Protein AF-A0A135VYN7-F1 (afdb_monomer)

Sequence (364 aa):
MKPLGTGALKLLRKLAIDPSLSQAELAKELDVTRSAVNQIWQRLRKECNLSVRGSFDYGQLGLRLVFGWASDREGSDILPKFSRWLTSSPLTVVVMRSVMSSMMDTRVYFEALLPQGQRGVWFLDQLERFKKNPYNLSLVYGFASHIANHLNLGLFDGRGWDMIDGFRFGATIDSAKGYADVLPDVRTSRQSDPVNVSLDDFIVASIIEQDFHATSRQLETNLSELGEPKMSERTLRRRLSAVRKKRIVPYLRIENIGLSQRIAISLEEARELDDSSLSRLLRVQATTLPKARVVHNDNLTSMILDLPESVSWFAISQVLSESAGATSTICTFIADDSQIWNGLDSLLEVLVEHTGKDSRSHHL

Secondary structure (DSSP, 8-state):
-PPPPHHHHHHHHHHHH-TT--HHHHHHHTTS-HHHHHHHHHHHHHHH--EEEEEE-GGGGTEEEEEEEEEEETT-SHHHHHHHHHHH-TTEEEEEEEEEETTSEEEEEEEEEEESSHHHHHHHHHHHHHHSTTT--EEEEEE-SEEEEEE--TTB-SS-B----HHHHHHHHHHHHTTGGG----S-EEPPPP----HHHHHHHHHHHH-TT--HHHHHHHHHHTTPPPPPHHHHHHHHHHHHHHHEEEEEE--SSS--EEEEEEEEE-TTSSS-HHHHHHHHHTTTSSEEEEEEETTEEEEEEEE-TTS-HHHHHHHHHHHHTTSEEEEEEEEPS--EE--THHHHHHHHHHHHHHTTTT--

pLDDT: mean 84.28, std 13.24, range [31.39, 97.25]

Nearest PDB structures (foldseek):
  2dbb-assembly1_B  TM=5.861E-01  e=3.050E-04  Pyrococcus horikoshii OT3
  7fby-assembly1_A  TM=6.123E-01  e=3.226E-04  Pyrococcus horikoshii OT3
  2efo-assembly1_A  TM=5.669E-01  e=9.866E-04  Sulfurisphaera tokodaii str. 7
  2p6s-assembly1_H  TM=5.646E-01  e=1.305E-03  Neisseria meningitidis MC58
  2ia0-assembly1_A  TM=5.450E-01  e=2.158E-03  Pyrococcus furiosus

Mean predicted aligned error: 7.53 Å

Foldseek 3Di:
DDFDDPLLLLLVQVCQVPVLDDLVRSCVVVVHDSVSSVVSVVVQCVQWVKFWFWDWLCQAVQKWKKWWKWKDAPPDPLVVVVQVVLVPDLQWQWWWWFPDWPPNITMIITIGIAHPDDRNVVVVVVQVVCCDPPNVIRIDMDTFQKKDKHADCPQPPRPEGPDDEPVVVLVLLVVCLVVLVVDDDPPIDGHDHHDDDDLLLLLLNQQRRGHVPDALVNSQVSCVVLVHDGDDRVVSVVSSVVCSVPTTDIHIDTGPRQQPWKKKKKKFFDLPDDDDSLLSSVSRCCHVARIWMWTDDSGMIMIIHRHHPNYPQSSNQVSVVVVQPPGMDMMMGTTDPPMRRHTSVSCSVVVSVVVVVVVVVVVD

Solvent-accessible surface area (backbone atoms only — not comparable to full-atom values): 19640 Å² total; per-residue (Å²): 128,80,66,49,52,70,72,50,49,54,53,49,52,50,32,54,77,45,38,79,61,47,63,67,52,47,11,61,77,69,75,49,54,51,66,58,42,49,55,47,49,54,49,37,33,73,69,20,57,47,35,38,22,34,46,57,30,42,3,79,60,22,22,44,47,36,39,36,41,36,39,42,60,72,90,54,70,57,59,62,50,53,50,50,53,46,71,71,34,60,45,40,26,36,45,36,45,43,76,46,43,79,75,79,37,40,39,35,40,39,31,30,53,29,46,76,59,71,68,30,50,51,53,51,51,51,54,56,48,40,48,32,84,94,58,57,37,51,66,50,70,49,62,46,39,32,39,31,71,34,52,33,61,86,48,48,77,43,75,46,69,74,63,78,53,37,63,57,57,39,54,50,49,64,67,41,58,86,46,32,91,77,58,74,88,64,88,50,38,59,40,53,78,59,42,96,58,56,70,67,59,49,56,58,46,30,51,27,37,64,28,54,80,63,48,46,66,58,52,50,53,55,38,53,76,72,69,46,81,91,72,56,63,71,56,42,45,51,50,55,54,52,49,52,77,74,49,45,50,57,35,65,43,71,43,79,72,64,52,80,36,41,35,40,37,36,39,39,45,57,84,86,53,88,75,55,51,61,60,52,40,53,62,55,50,32,59,76,34,56,28,23,39,38,42,30,41,98,41,40,35,38,38,41,34,39,35,39,78,79,45,50,63,65,48,43,42,50,43,48,54,71,68,43,56,95,65,34,53,72,45,38,28,38,38,47,86,90,50,52,78,48,61,61,62,53,41,46,64,65,51,51,62,49,57,61,50,62,64,54,67,77,73,114

Radius of gyration: 21.41 Å; Cα contacts (8 Å, |Δi|>4): 647; chains: 1; bounding box: 47×68×56 Å

Structure (mmCIF, N/CA/C/O backbone):
data_AF-A0A135VYN7-F1
#
_entry.id   AF-A0A135VYN7-F1
#
loop_
_atom_site.group_PDB
_atom_site.id
_atom_site.type_symbol
_atom_site.label_atom_id
_atom_site.label_alt_id
_atom_site.label_comp_id
_atom_site.label_asym_id
_atom_site.label_entity_id
_atom_site.label_seq_id
_atom_site.pdbx_PDB_ins_code
_atom_site.Cartn_x
_atom_site.Cartn_y
_atom_site.Cartn_z
_atom_site.occupancy
_atom_site.B_iso_or_equiv
_atom_site.auth_seq_id
_atom_site.auth_comp_id
_atom_site.auth_asym_id
_atom_site.auth_atom_id
_atom_site.pdbx_PDB_model_num
ATOM 1 N N . MET A 1 1 ? 13.360 -12.912 15.540 1.00 67.69 1 MET A N 1
ATOM 2 C CA . MET A 1 1 ? 11.991 -12.461 15.891 1.00 67.69 1 MET A CA 1
ATOM 3 C C . MET A 1 1 ? 11.513 -13.194 17.144 1.00 67.69 1 MET A C 1
ATOM 5 O O . MET A 1 1 ? 11.836 -14.369 17.284 1.00 67.69 1 MET A O 1
ATOM 9 N N . LYS A 1 2 ? 10.788 -12.539 18.067 1.00 77.88 2 LYS A N 1
ATOM 10 C CA . LYS A 1 2 ? 10.161 -13.238 19.207 1.00 77.88 2 LYS A CA 1
ATOM 11 C C . LYS A 1 2 ? 8.897 -13.978 18.736 1.00 77.88 2 LYS A C 1
ATOM 13 O O . LYS A 1 2 ? 8.123 -13.377 17.996 1.00 77.88 2 LYS A O 1
ATOM 18 N N . PRO A 1 3 ? 8.655 -15.228 19.170 1.00 85.25 3 PRO A N 1
ATOM 19 C CA . PRO A 1 3 ? 7.439 -15.957 18.825 1.00 85.25 3 PRO A CA 1
ATOM 20 C C . PRO A 1 3 ? 6.175 -15.212 19.257 1.00 85.25 3 PRO A C 1
ATOM 22 O O . PRO A 1 3 ? 6.043 -14.824 20.421 1.00 85.25 3 PRO A O 1
ATOM 25 N N . LEU A 1 4 ? 5.209 -15.079 18.352 1.00 89.12 4 LEU A N 1
ATOM 26 C CA . LEU A 1 4 ? 3.875 -14.621 18.704 1.00 89.12 4 LEU A CA 1
ATOM 27 C C . LEU A 1 4 ? 3.131 -15.729 19.451 1.00 89.12 4 LEU A C 1
ATOM 29 O O . LEU A 1 4 ? 3.021 -16.864 18.993 1.00 89.12 4 LEU A O 1
ATOM 33 N N . GLY A 1 5 ? 2.589 -15.390 20.620 1.00 88.88 5 GLY A N 1
ATOM 34 C CA . GLY A 1 5 ? 1.727 -16.304 21.367 1.00 88.88 5 GLY A CA 1
ATOM 35 C C . GLY A 1 5 ? 0.421 -16.606 20.623 1.00 88.88 5 GLY A C 1
ATOM 36 O O . GLY A 1 5 ? -0.057 -15.805 19.817 1.00 88.88 5 GLY A O 1
ATOM 37 N N . THR A 1 6 ? -0.216 -17.724 20.966 1.00 89.38 6 THR A N 1
ATOM 38 C CA . THR A 1 6 ? -1.468 -18.202 20.346 1.00 89.38 6 THR A CA 1
ATOM 39 C C . THR A 1 6 ? -2.585 -17.154 20.329 1.00 89.38 6 THR A C 1
ATOM 41 O O . THR A 1 6 ? -3.283 -17.016 19.327 1.00 89.38 6 THR A O 1
ATOM 44 N N . GLY A 1 7 ? -2.731 -16.368 21.400 1.00 91.12 7 GLY A N 1
ATOM 45 C CA . GLY A 1 7 ? -3.707 -15.275 21.463 1.00 91.12 7 GLY A CA 1
ATOM 46 C C . GLY A 1 7 ? -3.454 -14.168 20.432 1.00 91.12 7 GLY A C 1
ATOM 47 O O . GLY A 1 7 ? -4.398 -13.681 19.815 1.00 91.12 7 GLY A O 1
ATOM 48 N N . ALA A 1 8 ? -2.188 -13.812 20.186 1.00 92.81 8 ALA A N 1
ATOM 49 C CA . ALA A 1 8 ? -1.832 -12.827 19.163 1.00 92.81 8 ALA A CA 1
ATOM 50 C C . ALA A 1 8 ? -2.133 -13.343 17.757 1.00 92.81 8 ALA A C 1
ATOM 52 O O . ALA A 1 8 ? -2.695 -12.612 16.951 1.00 92.81 8 ALA A O 1
ATOM 53 N N . LEU A 1 9 ? -1.833 -14.613 17.485 1.00 92.62 9 LEU A N 1
ATOM 54 C CA . LEU A 1 9 ? -2.130 -15.226 16.192 1.00 92.62 9 LEU A CA 1
ATOM 55 C C . LEU A 1 9 ? -3.622 -15.308 15.902 1.00 92.62 9 LEU A C 1
ATOM 57 O O . LEU A 1 9 ? -4.039 -14.987 14.793 1.00 92.62 9 LEU A O 1
ATOM 61 N N . LYS A 1 10 ? -4.438 -15.703 16.887 1.00 92.06 10 LYS A N 1
ATOM 62 C CA . LYS A 1 10 ? -5.900 -15.724 16.728 1.00 92.06 10 LYS A CA 1
ATOM 63 C C . LYS A 1 10 ? -6.439 -14.334 16.385 1.00 92.06 10 LYS A C 1
ATOM 65 O O . LYS A 1 10 ? -7.229 -14.207 15.453 1.00 92.06 10 LYS A O 1
ATOM 70 N N . LEU A 1 11 ? -5.969 -13.306 17.094 1.00 94.31 11 LEU A N 1
ATOM 71 C CA . LEU A 1 11 ? -6.339 -11.914 16.840 1.00 94.31 11 LEU A CA 1
ATOM 72 C C . LEU A 1 11 ? -5.912 -11.458 15.440 1.00 94.31 11 LEU A C 1
ATOM 74 O O . LEU A 1 11 ? -6.731 -10.915 14.704 1.00 94.31 11 LEU A O 1
ATOM 78 N N . LEU A 1 12 ? -4.664 -11.720 15.046 1.00 93.31 12 LEU A N 1
ATOM 79 C CA . LEU A 1 12 ? -4.145 -11.331 13.735 1.00 93.31 12 LEU A CA 1
ATOM 80 C C . LEU A 1 12 ? -4.865 -12.039 12.587 1.00 93.31 12 LEU A C 1
ATOM 82 O O . LEU A 1 12 ? -5.203 -11.393 11.604 1.00 93.31 12 LEU A O 1
ATOM 86 N N . ARG A 1 13 ? -5.153 -13.340 12.711 1.00 91.00 13 ARG A N 1
ATOM 87 C CA . ARG A 1 13 ? -5.910 -14.089 11.694 1.00 91.00 13 ARG A CA 1
ATOM 88 C C . ARG A 1 13 ? -7.312 -13.522 11.508 1.00 91.00 13 ARG A C 1
ATOM 90 O O . ARG A 1 13 ? -7.764 -13.398 10.377 1.00 91.00 13 ARG A O 1
ATOM 97 N N . LYS A 1 14 ? -7.981 -13.137 12.599 1.00 92.50 14 LYS A N 1
ATOM 98 C CA . LYS A 1 14 ? -9.289 -12.478 12.525 1.00 92.50 14 LYS A CA 1
ATOM 99 C C . LYS A 1 14 ? -9.213 -11.118 11.839 1.00 92.50 14 LYS A C 1
ATOM 101 O O . LYS A 1 14 ? -9.974 -10.882 10.910 1.00 92.50 14 LYS A O 1
ATOM 106 N N . LEU A 1 15 ? -8.247 -10.287 12.221 1.00 91.81 15 LEU A N 1
ATOM 107 C CA . LEU A 1 15 ? -8.013 -8.995 11.571 1.00 91.81 15 LEU A CA 1
ATOM 108 C C . LEU A 1 15 ? -7.602 -9.108 10.101 1.00 91.81 15 LEU A C 1
ATOM 110 O O . LEU A 1 15 ? -7.945 -8.237 9.317 1.00 91.81 15 LEU A O 1
ATOM 114 N N . ALA A 1 16 ? -6.858 -10.142 9.711 1.00 89.12 16 ALA A N 1
ATOM 115 C CA . ALA A 1 16 ? -6.479 -10.345 8.314 1.00 89.12 16 ALA A CA 1
ATOM 116 C C . ALA A 1 16 ? -7.699 -10.675 7.433 1.00 89.12 16 ALA A C 1
ATOM 118 O O . ALA A 1 16 ? -7.742 -10.282 6.271 1.00 89.12 16 ALA A O 1
ATOM 119 N N . ILE A 1 17 ? -8.705 -11.358 7.993 1.00 87.62 17 ILE A N 1
ATOM 120 C CA . ILE A 1 17 ? -9.968 -11.669 7.308 1.00 87.62 17 ILE A CA 1
ATOM 121 C C . ILE A 1 17 ? -10.870 -10.429 7.242 1.00 87.62 17 ILE A C 1
ATOM 123 O O . ILE A 1 17 ? -11.373 -10.077 6.166 1.00 87.62 17 ILE A O 1
ATOM 127 N N . ASP A 1 18 ? -11.060 -9.768 8.386 1.00 90.69 18 ASP A N 1
ATOM 128 C CA . ASP A 1 18 ? -11.856 -8.550 8.508 1.00 90.69 18 ASP A CA 1
ATOM 129 C C . ASP A 1 18 ? -11.101 -7.466 9.300 1.00 90.69 18 ASP A C 1
ATOM 131 O O . ASP A 1 18 ? -11.187 -7.394 10.532 1.00 90.69 18 ASP A O 1
ATOM 135 N N . PRO A 1 19 ? -10.370 -6.586 8.590 1.00 92.38 19 PRO A N 1
ATOM 136 C CA . PRO A 1 19 ? -9.657 -5.476 9.209 1.00 92.38 19 PRO A CA 1
ATOM 137 C C . PRO A 1 19 ? -10.584 -4.397 9.787 1.00 92.38 19 PRO A C 1
ATOM 139 O O . PRO A 1 19 ? -10.103 -3.503 10.473 1.00 92.38 19 PRO A O 1
ATOM 142 N N . SER A 1 20 ? -11.895 -4.431 9.512 1.00 92.38 20 SER A N 1
ATOM 143 C CA . SER A 1 20 ? -12.834 -3.406 9.984 1.00 92.38 20 SER A CA 1
ATOM 144 C C . SER A 1 20 ? -13.256 -3.585 11.447 1.00 92.38 20 SER A C 1
ATOM 146 O O . SER A 1 20 ? -13.789 -2.643 12.044 1.00 92.38 20 SER A O 1
ATOM 148 N N . LEU A 1 21 ? -12.992 -4.758 12.036 1.00 93.25 21 LEU A N 1
ATOM 149 C CA . LEU A 1 21 ? -13.396 -5.101 13.396 1.00 93.25 21 LEU A CA 1
ATOM 150 C C . LEU A 1 21 ? -12.681 -4.236 14.438 1.00 93.25 21 LEU A C 1
ATOM 152 O O . LEU A 1 21 ? -11.456 -4.236 14.567 1.00 93.25 21 LEU A O 1
ATOM 156 N N . SER A 1 22 ? -13.462 -3.548 15.266 1.00 92.12 22 SER A N 1
ATOM 157 C CA . SER A 1 22 ? -12.943 -2.858 16.443 1.00 92.12 22 SER A CA 1
ATOM 158 C C . SER A 1 22 ? -12.435 -3.845 17.501 1.00 92.12 22 SER A C 1
ATOM 160 O O . SER A 1 22 ? -12.850 -5.002 17.569 1.00 92.12 22 SER A O 1
ATOM 162 N N . GLN A 1 23 ? -11.603 -3.370 18.435 1.00 93.62 23 GLN A N 1
ATOM 163 C CA . GLN A 1 23 ? -11.154 -4.185 19.577 1.00 93.62 23 GLN A CA 1
ATOM 164 C C . GLN A 1 23 ? -12.321 -4.760 20.402 1.00 93.62 23 GLN A C 1
ATOM 166 O O . GLN A 1 23 ? -12.207 -5.838 20.985 1.00 93.62 23 GLN A O 1
ATOM 171 N N . ALA A 1 24 ? -13.449 -4.045 20.461 1.00 93.88 24 ALA A N 1
ATOM 172 C CA . ALA A 1 24 ? -14.648 -4.498 21.154 1.00 93.88 24 ALA A CA 1
ATOM 173 C C . ALA A 1 24 ? -15.345 -5.656 20.426 1.00 93.88 24 ALA A C 1
ATOM 175 O O . ALA A 1 24 ? -15.820 -6.581 21.085 1.00 93.88 24 ALA A O 1
ATOM 176 N N . GLU A 1 25 ? -15.402 -5.604 19.096 1.00 95.50 25 GLU A N 1
ATOM 177 C CA . GLU A 1 25 ? -15.970 -6.663 18.254 1.00 95.50 25 GLU A CA 1
ATOM 178 C C . GLU A 1 25 ? -15.054 -7.885 18.223 1.00 95.50 25 GLU A C 1
ATOM 180 O O . GLU A 1 25 ? -15.532 -8.997 18.422 1.00 95.50 25 GLU A O 1
ATOM 185 N N . LEU A 1 26 ? -13.736 -7.687 18.123 1.00 94.94 26 LEU A N 1
ATOM 186 C CA . LEU A 1 26 ? -12.754 -8.770 18.228 1.00 94.94 26 LEU A CA 1
ATOM 187 C C . LEU A 1 26 ? -12.852 -9.519 19.553 1.00 94.94 26 LEU A C 1
ATOM 189 O O . LEU A 1 26 ? -12.774 -10.741 19.568 1.00 94.94 26 LEU A O 1
ATOM 193 N N . ALA A 1 27 ? -13.039 -8.803 20.664 1.00 96.00 27 ALA A N 1
ATOM 194 C CA . ALA A 1 27 ? -13.224 -9.426 21.972 1.00 96.00 27 ALA A CA 1
ATOM 195 C C . ALA A 1 27 ? -14.452 -10.347 21.988 1.00 96.00 27 ALA A C 1
ATOM 197 O O . ALA A 1 27 ? -14.380 -11.464 22.492 1.00 96.00 27 ALA A O 1
ATOM 198 N N . LYS A 1 28 ? -15.552 -9.899 21.372 1.00 96.00 28 LYS A N 1
ATOM 199 C CA . LYS A 1 28 ? -16.781 -10.684 21.235 1.00 96.00 28 LYS A CA 1
ATOM 200 C C . LYS A 1 28 ? -16.586 -11.896 20.318 1.00 96.00 28 LYS A C 1
ATOM 202 O O . LYS A 1 28 ? -17.021 -12.982 20.669 1.00 96.00 28 LYS A O 1
ATOM 207 N N . GLU A 1 29 ? -15.935 -11.728 19.167 1.00 94.12 29 GLU A N 1
ATOM 208 C CA . GLU A 1 29 ? -15.696 -12.826 18.219 1.00 94.12 29 GLU A CA 1
ATOM 209 C C . GLU A 1 29 ? -14.741 -13.897 18.743 1.00 94.12 29 GLU A C 1
ATOM 211 O O . GLU A 1 29 ? -14.861 -15.067 18.385 1.00 94.12 29 GLU A O 1
ATOM 216 N N . LEU A 1 30 ? -13.758 -13.492 19.543 1.00 93.88 30 LEU A N 1
ATOM 217 C CA . LEU A 1 30 ? -12.751 -14.387 20.103 1.00 93.88 30 LEU A CA 1
ATOM 218 C C . LEU A 1 30 ? -13.168 -14.985 21.453 1.00 93.88 30 LEU A C 1
ATOM 220 O O . LEU A 1 30 ? -12.398 -15.773 21.997 1.00 93.88 30 LEU A O 1
ATOM 224 N N . ASP A 1 31 ? -14.341 -14.606 21.972 1.00 95.38 31 ASP A N 1
ATOM 225 C CA . ASP A 1 31 ? -14.851 -14.978 23.296 1.00 95.38 31 ASP A CA 1
ATOM 226 C C . ASP A 1 31 ? -13.842 -14.691 24.427 1.00 95.38 31 ASP A C 1
ATOM 228 O O . ASP A 1 31 ? -13.498 -15.533 25.255 1.00 95.38 31 ASP A O 1
ATOM 232 N N . VAL A 1 32 ? -13.294 -13.471 24.426 1.00 95.62 32 VAL A N 1
ATOM 233 C CA . VAL A 1 32 ? -12.323 -12.997 25.424 1.00 95.62 32 VAL A CA 1
ATOM 234 C C . VAL A 1 32 ? -12.664 -11.589 25.902 1.00 95.62 32 VAL A C 1
ATOM 236 O O . VAL A 1 32 ? -13.458 -10.860 25.310 1.00 95.62 32 VAL A O 1
ATOM 239 N N . THR A 1 33 ? -12.032 -11.150 26.990 1.00 95.62 33 THR A N 1
ATOM 240 C CA . THR A 1 33 ? -12.257 -9.795 27.504 1.00 95.62 33 THR A CA 1
ATOM 241 C C . THR A 1 33 ? -11.641 -8.729 26.590 1.00 95.62 33 THR A C 1
ATOM 243 O O . THR A 1 33 ? -10.569 -8.913 26.008 1.00 95.62 33 THR A O 1
ATOM 246 N N . ARG A 1 34 ? -12.268 -7.545 26.532 1.00 95.19 34 ARG A N 1
ATOM 247 C CA . ARG A 1 34 ? -11.704 -6.372 25.829 1.00 95.19 34 ARG A CA 1
ATOM 248 C C . ARG A 1 34 ? -10.319 -5.987 26.349 1.00 95.19 34 ARG A C 1
ATOM 250 O O . ARG A 1 34 ? -9.476 -5.549 25.575 1.00 95.19 34 ARG A O 1
ATOM 257 N N . SER A 1 35 ? -10.082 -6.173 27.650 1.00 96.12 35 SER A N 1
ATOM 258 C CA . SER A 1 35 ? -8.780 -5.921 28.274 1.00 96.12 35 SER A CA 1
ATOM 259 C C . SER A 1 35 ? -7.694 -6.831 27.691 1.00 96.12 35 SER A C 1
ATOM 261 O O . SER A 1 35 ? -6.635 -6.340 27.303 1.00 96.12 35 SER A O 1
ATOM 263 N N . ALA A 1 36 ? -7.982 -8.129 27.531 1.00 95.12 36 ALA A N 1
ATOM 264 C CA . ALA A 1 36 ? -7.050 -9.078 26.924 1.00 95.12 36 ALA A CA 1
ATOM 265 C C . ALA A 1 36 ? -6.731 -8.715 25.464 1.00 95.12 36 ALA A C 1
ATOM 267 O O . ALA A 1 36 ? -5.561 -8.693 25.078 1.00 95.12 36 ALA A O 1
ATOM 268 N N . VAL A 1 37 ? -7.750 -8.358 24.669 1.00 96.81 37 VAL A N 1
ATOM 269 C CA . VAL A 1 37 ? -7.553 -7.875 23.290 1.00 96.81 37 VAL A CA 1
ATOM 270 C C . VAL A 1 37 ? -6.672 -6.632 23.271 1.00 96.81 37 VAL A C 1
ATOM 272 O O . VAL A 1 37 ? -5.697 -6.603 22.527 1.00 96.81 37 VAL A O 1
ATOM 275 N N . ASN A 1 38 ? -6.961 -5.631 24.107 1.00 95.75 38 ASN A N 1
ATOM 276 C CA . ASN A 1 38 ? -6.177 -4.400 24.149 1.00 95.75 38 ASN A CA 1
ATOM 277 C C . ASN A 1 38 ? -4.717 -4.667 24.553 1.00 95.75 38 ASN A C 1
ATOM 279 O O . ASN A 1 38 ? -3.814 -4.149 23.909 1.00 95.75 38 ASN A O 1
ATOM 283 N N . GLN A 1 39 ? -4.451 -5.515 25.551 1.00 95.69 39 GLN A N 1
ATOM 284 C CA . GLN A 1 39 ? -3.077 -5.871 25.936 1.00 95.69 39 GLN A CA 1
ATOM 285 C C . GLN A 1 39 ? -2.295 -6.498 24.774 1.00 95.69 39 GLN A C 1
ATOM 287 O O . GLN A 1 39 ? -1.167 -6.089 24.487 1.00 95.69 39 GLN A O 1
ATOM 292 N N . ILE A 1 40 ? -2.902 -7.461 24.073 1.00 95.69 40 ILE A N 1
ATOM 293 C CA . ILE A 1 40 ? -2.291 -8.101 22.902 1.00 95.69 40 ILE A CA 1
ATOM 294 C C . ILE A 1 40 ? -2.087 -7.078 21.779 1.00 95.69 40 ILE A C 1
ATOM 296 O O . ILE A 1 40 ? -1.017 -7.042 21.175 1.00 95.69 40 ILE A O 1
ATOM 300 N N . TRP A 1 41 ? -3.082 -6.229 21.527 1.00 95.25 41 TRP A N 1
ATOM 301 C CA . TRP A 1 41 ? -3.041 -5.195 20.499 1.00 95.25 41 TRP A CA 1
ATOM 302 C C . TRP A 1 41 ? -1.925 -4.181 20.747 1.00 95.25 41 TRP A C 1
ATOM 304 O O . TRP A 1 41 ? -1.151 -3.895 19.839 1.00 95.25 41 TRP A O 1
ATOM 314 N N . GLN A 1 42 ? -1.797 -3.662 21.973 1.00 95.38 42 GLN A N 1
ATOM 315 C CA . GLN A 1 42 ? -0.728 -2.724 22.330 1.00 95.38 42 GLN A CA 1
ATOM 316 C C . GLN A 1 42 ? 0.652 -3.372 22.213 1.00 95.38 42 GLN A C 1
ATOM 318 O O . GLN A 1 42 ? 1.588 -2.741 21.723 1.00 95.38 42 GLN A O 1
ATOM 323 N N . ARG A 1 43 ? 0.781 -4.650 22.597 1.00 95.25 43 ARG A N 1
ATOM 324 C CA . ARG A 1 43 ? 2.024 -5.399 22.387 1.00 95.25 43 ARG A CA 1
ATOM 325 C C . ARG A 1 43 ? 2.364 -5.506 20.899 1.00 95.25 43 ARG A C 1
ATOM 327 O O . ARG A 1 43 ? 3.486 -5.194 20.526 1.00 95.25 43 ARG A O 1
ATOM 334 N N . LEU A 1 44 ? 1.407 -5.891 20.054 1.00 94.44 44 LEU A N 1
ATOM 335 C CA . LEU A 1 44 ? 1.611 -5.999 18.604 1.00 94.44 44 LEU A CA 1
ATOM 336 C C . LEU A 1 44 ? 1.896 -4.640 17.948 1.00 94.44 44 LEU A C 1
ATOM 338 O O . LEU A 1 44 ? 2.729 -4.566 17.051 1.00 94.44 44 LEU A O 1
ATOM 342 N N . ARG A 1 45 ? 1.267 -3.556 18.416 1.00 93.94 45 ARG A N 1
ATOM 343 C CA . ARG A 1 45 ? 1.602 -2.181 18.008 1.00 93.94 45 ARG A CA 1
ATOM 344 C C . ARG A 1 45 ? 3.064 -1.860 18.291 1.00 93.94 45 ARG A C 1
ATOM 346 O O . ARG A 1 45 ? 3.755 -1.349 17.423 1.00 93.94 45 ARG A O 1
ATOM 353 N N . LYS A 1 46 ? 3.541 -2.199 19.489 1.00 94.12 46 LYS A N 1
ATOM 354 C CA . LYS A 1 46 ? 4.910 -1.904 19.921 1.00 94.12 46 LYS A CA 1
ATOM 355 C C . LYS A 1 46 ? 5.964 -2.788 19.249 1.00 94.12 46 LYS A C 1
ATOM 357 O O . LYS A 1 46 ? 7.024 -2.296 18.889 1.00 94.12 46 LYS A O 1
ATOM 362 N N . GLU A 1 47 ? 5.708 -4.088 19.135 1.00 93.12 47 GLU A N 1
ATOM 363 C 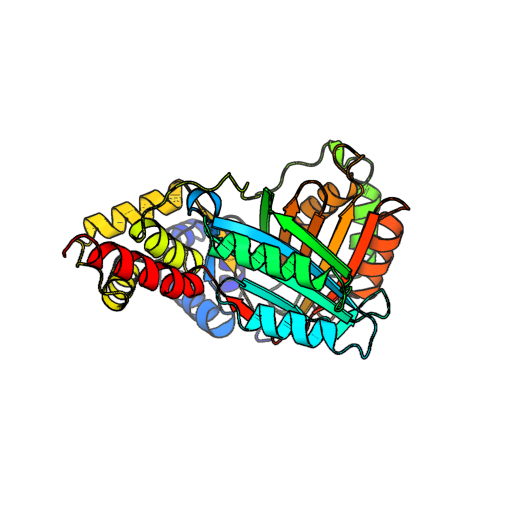CA . GLU A 1 47 ? 6.704 -5.072 18.680 1.00 93.12 47 GLU A CA 1
ATOM 364 C C . GLU A 1 47 ? 6.669 -5.290 17.160 1.00 93.12 47 GLU A C 1
ATOM 366 O O . GLU A 1 47 ? 7.708 -5.511 16.538 1.00 93.12 47 GLU A O 1
ATOM 371 N N . CYS A 1 48 ? 5.483 -5.196 16.555 1.00 91.50 48 CYS A N 1
ATOM 372 C CA . CYS A 1 48 ? 5.230 -5.535 15.153 1.00 91.50 48 CYS A CA 1
ATOM 373 C C . CYS A 1 48 ? 4.678 -4.359 14.334 1.00 91.50 48 CYS A C 1
ATOM 375 O O . CYS A 1 48 ? 4.186 -4.570 13.230 1.00 91.50 48 CYS A O 1
ATOM 377 N N . ASN A 1 49 ? 4.692 -3.136 14.874 1.00 92.00 49 ASN A N 1
ATOM 378 C CA . ASN A 1 49 ? 4.135 -1.945 14.222 1.00 92.00 49 ASN A CA 1
ATOM 379 C C . ASN A 1 49 ? 2.705 -2.156 13.670 1.00 92.00 49 ASN A C 1
ATOM 381 O O . ASN A 1 49 ? 2.351 -1.710 12.577 1.00 92.00 49 ASN A O 1
ATOM 385 N N . LEU A 1 50 ? 1.880 -2.909 14.410 1.00 93.69 50 LEU A N 1
ATOM 386 C CA . LEU A 1 50 ? 0.519 -3.242 13.994 1.00 93.69 50 LEU A CA 1
ATOM 387 C C . LEU A 1 50 ? -0.339 -1.980 13.831 1.00 93.69 50 LEU A C 1
ATOM 389 O O . LEU A 1 50 ? -0.614 -1.272 14.799 1.00 93.69 50 LEU A O 1
ATOM 393 N N . SER A 1 51 ? -0.882 -1.766 12.641 1.00 92.94 51 SER A N 1
ATOM 394 C CA . SER A 1 51 ? -1.881 -0.734 12.366 1.00 92.94 51 SER A CA 1
ATOM 395 C C . SER A 1 51 ? -2.943 -1.263 11.407 1.00 92.94 51 SER A C 1
ATOM 397 O O . SER A 1 51 ? -2.659 -2.052 10.513 1.00 92.94 51 SER A O 1
ATOM 399 N N . VAL A 1 52 ? -4.192 -0.843 11.596 1.00 94.12 52 VAL A N 1
ATOM 400 C CA . VAL A 1 52 ? -5.216 -0.994 10.557 1.00 94.12 52 VAL A CA 1
ATOM 401 C C . VAL A 1 52 ? -5.229 0.326 9.811 1.00 94.12 52 VAL A C 1
ATOM 403 O O . VAL A 1 52 ? -5.461 1.357 10.431 1.00 94.12 52 VAL A O 1
ATOM 406 N N . ARG A 1 53 ? -4.950 0.306 8.514 1.00 93.25 53 ARG A N 1
ATOM 407 C CA . ARG A 1 53 ? -4.871 1.498 7.666 1.00 93.25 53 ARG A CA 1
ATOM 408 C C . ARG A 1 53 ? -6.055 1.556 6.713 1.00 93.25 53 ARG A C 1
ATOM 410 O O . ARG A 1 53 ? -6.691 0.539 6.443 1.00 93.25 53 ARG A O 1
ATOM 417 N N . GLY A 1 54 ? -6.356 2.746 6.206 1.00 91.31 54 GLY A N 1
ATOM 418 C CA . GLY A 1 54 ? -7.375 2.947 5.179 1.00 91.31 54 GLY A CA 1
ATOM 419 C C . GLY A 1 54 ? -6.771 2.986 3.777 1.00 91.31 54 GLY A C 1
ATOM 420 O O . GLY A 1 54 ? -5.854 3.761 3.535 1.00 91.31 54 GLY A O 1
ATOM 421 N N . SER A 1 55 ? -7.283 2.181 2.844 1.00 90.56 55 SER A N 1
ATOM 422 C CA . SER A 1 55 ? -7.034 2.352 1.407 1.00 90.56 55 SER A CA 1
ATOM 423 C C . SER A 1 55 ? -8.160 3.182 0.802 1.00 90.56 55 SER A C 1
ATOM 425 O O . SER A 1 55 ? -9.327 2.818 0.955 1.00 90.56 55 SER A O 1
ATOM 427 N N . PHE A 1 56 ? -7.821 4.269 0.113 1.00 89.94 56 PHE A N 1
ATOM 428 C CA . PHE A 1 56 ? -8.793 5.207 -0.446 1.00 89.94 56 PHE A CA 1
ATOM 429 C C . PHE A 1 56 ? -9.031 4.990 -1.940 1.00 89.94 56 PHE A C 1
ATOM 431 O O . PHE A 1 56 ? -8.201 4.437 -2.668 1.00 89.94 56 PHE A O 1
ATOM 438 N N . ASP A 1 57 ? -10.187 5.454 -2.394 1.00 91.00 57 ASP A N 1
ATOM 439 C CA . ASP A 1 57 ? -10.335 5.976 -3.747 1.00 91.00 57 ASP A CA 1
ATOM 440 C C . ASP A 1 57 ? -9.811 7.422 -3.740 1.00 91.00 57 ASP A C 1
ATOM 442 O O . ASP A 1 57 ? -10.474 8.329 -3.230 1.00 91.00 57 ASP A O 1
ATOM 446 N N . TYR A 1 58 ? -8.590 7.631 -4.240 1.00 92.06 58 TYR A N 1
ATOM 447 C CA . TYR A 1 58 ? -7.933 8.940 -4.209 1.00 92.06 58 TYR A CA 1
ATOM 448 C C . TYR A 1 58 ? -8.643 9.972 -5.101 1.00 92.06 58 TYR A C 1
ATOM 450 O O . TYR A 1 58 ? -8.580 11.168 -4.804 1.00 92.06 58 TYR A O 1
ATOM 458 N N . GLY A 1 59 ? -9.404 9.532 -6.112 1.00 92.00 59 GLY A N 1
ATOM 459 C CA . GLY A 1 59 ? -10.251 10.411 -6.922 1.00 92.00 59 GLY A CA 1
ATOM 460 C C . GLY A 1 59 ? -11.302 11.130 -6.075 1.00 92.00 59 GLY A C 1
ATOM 461 O O . GLY A 1 59 ? -11.484 12.346 -6.167 1.00 92.00 59 GLY A O 1
ATOM 462 N N . GLN A 1 60 ? -11.893 10.423 -5.110 1.00 90.56 60 GLN A N 1
ATOM 463 C CA . GLN A 1 60 ? -12.831 11.009 -4.144 1.00 90.56 60 GLN A CA 1
ATOM 464 C C . GLN A 1 60 ? -12.187 11.962 -3.131 1.00 90.56 60 GLN A C 1
ATOM 466 O O . GLN A 1 60 ? -12.908 12.538 -2.314 1.00 90.56 60 GLN A O 1
ATOM 471 N N . LEU A 1 61 ? -10.860 12.112 -3.166 1.00 89.88 61 LEU A N 1
ATOM 472 C CA . LEU A 1 61 ? -10.078 13.091 -2.407 1.00 89.88 61 LEU A CA 1
ATOM 473 C C . LEU A 1 61 ? -9.505 14.206 -3.302 1.00 89.88 61 LEU A C 1
ATOM 475 O O . LEU A 1 61 ? -8.727 15.025 -2.824 1.00 89.88 61 LEU A O 1
ATOM 479 N N . GLY A 1 62 ? -9.871 14.248 -4.588 1.00 90.81 62 GLY A N 1
ATOM 480 C CA . GLY A 1 62 ? -9.351 15.232 -5.543 1.00 90.81 62 GLY A CA 1
ATOM 481 C C . GLY A 1 62 ? -7.916 14.965 -6.000 1.00 90.81 62 GLY A C 1
ATOM 482 O O . GLY A 1 62 ? -7.257 15.863 -6.529 1.00 90.81 62 GLY A O 1
ATOM 483 N N . LEU A 1 63 ? -7.432 13.734 -5.825 1.00 93.25 63 LEU A N 1
ATOM 484 C CA . LEU A 1 63 ? -6.086 13.307 -6.190 1.00 93.25 63 LEU A CA 1
ATOM 485 C C . LEU A 1 63 ? -6.106 12.236 -7.291 1.00 93.25 63 LEU A C 1
ATOM 487 O O . LEU A 1 63 ? -7.080 11.507 -7.459 1.00 93.25 63 LEU A O 1
ATOM 491 N N . ARG A 1 64 ? -4.988 12.088 -8.008 1.00 94.50 64 ARG A N 1
ATOM 492 C CA . ARG A 1 64 ? -4.689 10.912 -8.840 1.00 94.50 64 ARG A CA 1
ATOM 493 C C . ARG A 1 64 ? -3.403 10.256 -8.376 1.00 94.50 64 ARG A C 1
ATOM 495 O O . ARG A 1 64 ? -2.388 10.933 -8.247 1.00 94.50 64 ARG A O 1
ATOM 502 N N . LEU A 1 65 ? -3.426 8.940 -8.202 1.00 95.50 65 LEU A N 1
ATOM 503 C CA . LEU A 1 65 ? -2.203 8.170 -8.016 1.00 95.50 65 LEU A CA 1
ATOM 504 C C . LEU A 1 65 ? -1.549 7.926 -9.381 1.00 95.50 65 LEU A C 1
ATOM 506 O O . LEU A 1 65 ? -2.140 7.283 -10.247 1.00 95.50 65 LEU A O 1
ATOM 510 N N . VAL A 1 66 ? -0.332 8.427 -9.562 1.00 96.75 66 VAL A N 1
ATOM 511 C CA . VAL A 1 66 ? 0.577 8.021 -10.637 1.00 96.75 66 VAL A CA 1
ATOM 512 C C . VAL A 1 66 ? 1.563 7.021 -10.070 1.00 96.75 66 VAL A C 1
ATOM 514 O O . VAL A 1 66 ? 2.104 7.227 -8.987 1.00 96.75 66 VAL A O 1
ATOM 517 N N . PHE A 1 67 ? 1.821 5.955 -10.811 1.00 96.81 67 PHE A N 1
ATOM 518 C CA . PHE A 1 67 ? 2.808 4.952 -10.445 1.00 96.81 67 PHE A CA 1
ATOM 519 C C . PHE A 1 67 ? 3.595 4.526 -11.676 1.00 96.81 67 PHE A C 1
ATOM 521 O O . PHE A 1 67 ? 3.139 4.687 -12.813 1.00 96.81 67 PHE A O 1
ATOM 528 N N . GLY A 1 68 ? 4.796 4.015 -11.448 1.00 95.50 68 GLY A N 1
ATOM 529 C CA . GLY A 1 68 ? 5.674 3.637 -12.534 1.00 95.50 68 GLY A CA 1
ATOM 530 C C . GLY A 1 68 ? 7.017 3.130 -12.067 1.00 95.50 68 GLY A C 1
ATOM 531 O O . GLY A 1 68 ? 7.309 3.033 -10.873 1.00 95.50 68 GLY A O 1
ATOM 532 N N . TRP A 1 69 ? 7.858 2.832 -13.042 1.00 94.69 69 TRP A N 1
ATOM 533 C CA . TRP A 1 69 ? 9.242 2.483 -12.814 1.00 94.69 69 TRP A CA 1
ATOM 534 C C . TRP A 1 69 ? 10.136 3.164 -13.842 1.00 94.69 69 TRP A C 1
ATOM 536 O O . TRP A 1 69 ? 9.737 3.440 -14.973 1.00 94.69 69 TRP A O 1
ATOM 546 N N . ALA A 1 70 ? 11.360 3.443 -13.420 1.00 94.50 70 ALA A N 1
ATOM 547 C CA . ALA A 1 70 ? 12.426 3.931 -14.269 1.00 94.50 70 ALA A CA 1
ATOM 548 C C . ALA A 1 70 ? 13.604 2.965 -14.231 1.00 94.50 70 ALA A C 1
ATOM 550 O O . ALA A 1 70 ? 13.874 2.371 -13.183 1.00 94.50 70 ALA A O 1
ATOM 551 N N . SER A 1 71 ? 14.322 2.842 -15.340 1.00 93.38 71 SER A N 1
ATOM 552 C CA . SER A 1 71 ? 15.584 2.122 -15.404 1.00 93.38 71 SER A CA 1
ATOM 553 C C . SER A 1 71 ? 16.643 2.880 -16.191 1.00 93.38 71 SER A C 1
ATOM 555 O O . SER A 1 71 ? 16.351 3.693 -17.072 1.00 93.38 71 SER A O 1
ATOM 557 N N . ASP A 1 72 ? 17.892 2.610 -15.837 1.00 92.19 72 ASP A N 1
ATOM 558 C CA . ASP A 1 72 ? 19.059 3.051 -16.586 1.00 92.19 72 ASP A CA 1
ATOM 559 C C . ASP A 1 72 ? 20.209 2.056 -16.392 1.00 92.19 72 ASP A C 1
ATOM 561 O O . ASP A 1 72 ? 20.207 1.240 -15.461 1.00 92.19 72 ASP A O 1
ATOM 565 N N . ARG A 1 73 ? 21.206 2.139 -17.270 1.00 88.94 73 ARG A N 1
ATOM 566 C CA . ARG A 1 73 ? 22.422 1.327 -17.206 1.00 88.94 73 ARG A CA 1
ATOM 567 C C . ARG A 1 73 ? 23.145 1.548 -15.878 1.00 88.94 73 ARG A C 1
ATOM 569 O O . ARG A 1 73 ? 23.162 2.658 -15.339 1.00 88.94 73 ARG A O 1
ATOM 576 N N . GLU A 1 74 ? 23.787 0.496 -15.380 1.00 80.19 74 GLU A N 1
ATOM 577 C CA . GLU A 1 74 ? 24.648 0.596 -14.203 1.00 80.19 74 GLU A CA 1
ATOM 578 C C . GLU A 1 74 ? 25.728 1.675 -14.403 1.00 80.19 74 GLU A C 1
ATOM 580 O O . GLU A 1 74 ? 26.346 1.779 -15.464 1.00 80.19 74 GLU A O 1
ATOM 585 N N . GLY A 1 75 ? 25.925 2.518 -13.385 1.00 80.25 75 GLY A N 1
ATOM 586 C CA . GLY A 1 75 ? 26.887 3.626 -13.415 1.00 80.25 75 GLY A CA 1
ATOM 587 C C . GLY A 1 75 ? 26.375 4.942 -14.016 1.00 80.25 75 GLY A C 1
ATOM 588 O O . GLY A 1 75 ? 27.106 5.929 -13.986 1.00 80.25 75 GLY A O 1
ATOM 589 N N . SER A 1 76 ? 25.138 5.007 -14.525 1.00 87.31 76 SER A N 1
ATOM 590 C CA . SER A 1 76 ? 24.538 6.282 -14.940 1.00 87.31 76 SER A CA 1
ATOM 591 C C . SER A 1 76 ? 24.169 7.166 -13.742 1.00 87.31 76 SER A C 1
ATOM 593 O O . SER A 1 76 ? 23.515 6.731 -12.793 1.00 87.31 76 SER A O 1
ATOM 595 N N . ASP A 1 77 ? 24.498 8.457 -13.827 1.00 90.75 77 ASP A N 1
ATOM 596 C CA . ASP A 1 77 ? 24.119 9.466 -12.828 1.00 90.75 77 ASP A CA 1
ATOM 597 C C . ASP A 1 77 ? 22.667 9.951 -12.960 1.00 90.75 77 ASP A C 1
ATOM 599 O O . ASP A 1 77 ? 22.179 10.715 -12.116 1.00 90.75 77 ASP A O 1
ATOM 603 N N . ILE A 1 78 ? 21.964 9.565 -14.027 1.00 93.38 78 ILE A N 1
ATOM 604 C CA . ILE A 1 78 ? 20.621 10.075 -14.326 1.00 93.38 78 ILE A CA 1
ATOM 605 C C . ILE A 1 78 ? 19.594 9.464 -13.376 1.00 93.38 78 ILE A C 1
ATOM 607 O O . ILE A 1 78 ? 18.833 10.207 -12.753 1.00 93.38 78 ILE A O 1
ATOM 611 N N . LEU A 1 79 ? 19.602 8.143 -13.189 1.00 92.75 79 LEU A N 1
ATOM 612 C CA . LEU A 1 79 ? 18.660 7.476 -12.290 1.00 92.75 79 LEU A CA 1
ATOM 613 C C . LEU A 1 79 ? 18.817 7.929 -10.817 1.00 92.75 79 LEU A C 1
ATOM 615 O O . LEU A 1 79 ? 17.806 8.234 -10.174 1.00 92.75 79 LEU A O 1
ATOM 619 N N . PRO A 1 80 ? 20.039 8.112 -10.270 1.00 92.69 80 PRO A N 1
ATOM 620 C CA . PRO A 1 80 ? 20.226 8.751 -8.969 1.00 92.69 80 PRO A CA 1
ATOM 621 C C . PRO A 1 80 ? 19.691 10.187 -8.884 1.00 92.69 80 PRO A C 1
ATOM 623 O O . PRO A 1 80 ? 19.193 10.578 -7.825 1.00 92.69 80 PRO A O 1
ATOM 626 N N . LYS A 1 81 ? 19.796 10.993 -9.954 1.00 94.50 81 LYS A N 1
ATOM 627 C CA . LYS A 1 81 ? 19.200 12.346 -10.018 1.00 94.50 81 LYS A CA 1
ATOM 628 C C . LYS A 1 81 ? 17.675 12.274 -10.016 1.00 94.50 81 LYS A C 1
ATOM 630 O O . LYS A 1 81 ? 17.050 12.983 -9.232 1.00 94.50 81 LYS A O 1
ATOM 635 N N . PHE A 1 82 ? 17.102 11.393 -10.831 1.00 95.69 82 PHE A N 1
ATOM 636 C CA . PHE A 1 82 ? 15.663 11.152 -10.897 1.00 95.69 82 PHE A CA 1
ATOM 637 C C . PHE A 1 82 ? 15.101 10.752 -9.534 1.00 95.69 82 PHE A C 1
ATOM 639 O O . PHE A 1 82 ? 14.176 11.383 -9.031 1.00 95.69 82 PHE A O 1
ATOM 646 N N . SER A 1 83 ? 15.716 9.773 -8.869 1.00 94.00 83 SER A N 1
ATOM 647 C CA . SER A 1 83 ? 15.234 9.357 -7.556 1.00 94.00 83 SER A CA 1
ATOM 648 C C . SER A 1 83 ? 15.444 10.421 -6.475 1.00 94.00 83 SER A C 1
ATOM 650 O O . SER A 1 83 ? 14.587 10.535 -5.608 1.00 94.00 83 SER A O 1
ATOM 652 N N . ARG A 1 84 ? 16.512 11.232 -6.517 1.00 93.62 84 ARG A N 1
ATOM 653 C CA . ARG A 1 84 ? 16.636 12.379 -5.595 1.00 93.62 84 ARG A CA 1
ATOM 654 C C . ARG A 1 84 ? 15.516 13.395 -5.800 1.00 93.62 84 ARG A C 1
ATOM 656 O O . ARG A 1 84 ? 14.972 13.889 -4.819 1.00 93.62 84 ARG A O 1
ATOM 663 N N . TRP A 1 85 ? 15.164 13.683 -7.053 1.00 95.56 85 TRP A N 1
ATOM 664 C CA . TRP A 1 85 ? 14.033 14.551 -7.372 1.00 95.56 85 TRP A CA 1
ATOM 665 C C . TRP A 1 85 ? 12.716 13.976 -6.831 1.00 95.56 85 TRP A C 1
ATOM 667 O O . TRP A 1 85 ? 12.009 14.683 -6.113 1.00 95.56 85 TRP A O 1
ATOM 677 N N . LEU A 1 86 ? 12.439 12.689 -7.072 1.00 95.00 86 LEU A N 1
ATOM 678 C CA . LEU A 1 86 ? 11.273 12.000 -6.510 1.00 95.00 86 LEU A CA 1
ATOM 679 C C . LEU A 1 86 ? 11.226 12.115 -4.982 1.00 95.00 86 LEU A C 1
ATOM 681 O O . LEU A 1 86 ? 10.221 12.561 -4.441 1.00 95.00 86 LEU A O 1
ATOM 685 N N . THR A 1 87 ? 12.322 11.780 -4.299 1.00 92.12 87 THR A N 1
ATOM 686 C CA . THR A 1 87 ? 12.461 11.864 -2.837 1.00 92.12 87 THR A CA 1
ATOM 687 C C . THR A 1 87 ? 12.257 13.282 -2.299 1.00 92.12 87 THR A C 1
ATOM 689 O O . THR A 1 87 ? 11.714 13.446 -1.212 1.00 92.12 87 THR A O 1
ATOM 692 N N . SER A 1 88 ? 12.675 14.310 -3.042 1.00 91.06 88 SER A N 1
ATOM 693 C CA . SER A 1 88 ? 12.501 15.710 -2.632 1.00 91.06 88 SER A CA 1
ATOM 694 C C . SER A 1 88 ? 11.081 16.247 -2.826 1.00 91.06 88 SER A C 1
ATOM 696 O O . SER A 1 88 ? 10.750 17.305 -2.298 1.00 91.06 88 SER A O 1
ATOM 698 N N . SER A 1 89 ? 10.252 15.556 -3.611 1.00 91.31 89 SER A N 1
ATOM 699 C CA . SER A 1 89 ? 8.896 16.000 -3.910 1.00 91.31 89 SER A CA 1
ATOM 700 C C . SER A 1 89 ? 7.925 15.540 -2.818 1.00 91.31 89 SER A C 1
ATOM 702 O O . SER A 1 89 ? 7.816 14.335 -2.581 1.00 91.31 89 SER A O 1
ATOM 704 N N . PRO A 1 90 ? 7.131 16.448 -2.220 1.00 89.81 90 PRO A N 1
ATOM 705 C CA . PRO A 1 90 ? 6.116 16.072 -1.234 1.00 89.81 90 PRO A CA 1
ATOM 706 C C . PRO A 1 90 ? 4.933 15.309 -1.853 1.00 89.81 90 PRO A C 1
ATOM 708 O O . PRO A 1 90 ? 4.146 14.700 -1.132 1.00 89.81 90 PRO A O 1
ATOM 711 N N . LEU A 1 91 ? 4.815 15.332 -3.190 1.00 92.75 91 LEU A N 1
ATOM 712 C CA . LEU A 1 91 ? 3.815 14.564 -3.937 1.00 92.75 91 LEU A CA 1
ATOM 713 C C . LEU A 1 91 ? 4.167 13.077 -4.028 1.00 92.75 91 LEU A C 1
ATOM 715 O O . LEU A 1 91 ? 3.299 12.255 -4.313 1.00 92.75 91 LEU A O 1
ATOM 719 N N . THR A 1 92 ? 5.435 12.724 -3.826 1.00 93.81 92 THR A N 1
ATOM 720 C CA . THR A 1 92 ? 5.889 11.342 -3.934 1.00 93.81 92 THR A CA 1
ATOM 721 C C . THR A 1 92 ? 5.596 10.597 -2.639 1.00 93.81 92 THR A C 1
ATOM 723 O O . THR A 1 92 ? 6.073 10.972 -1.565 1.00 93.81 92 THR A O 1
ATOM 726 N N . VAL A 1 93 ? 4.832 9.513 -2.759 1.00 92.44 93 VAL A N 1
ATOM 727 C CA . VAL A 1 93 ? 4.421 8.676 -1.628 1.00 92.44 93 VAL A CA 1
ATOM 728 C C . VAL A 1 93 ? 5.274 7.429 -1.485 1.00 92.44 93 VAL A C 1
ATOM 730 O O . VAL A 1 93 ? 5.548 7.020 -0.363 1.00 92.44 93 VAL A O 1
ATOM 733 N N . VAL A 1 94 ? 5.757 6.854 -2.588 1.00 92.12 94 VAL A N 1
ATOM 734 C CA . VAL A 1 94 ? 6.640 5.682 -2.558 1.00 92.12 94 VAL A CA 1
ATOM 735 C C . VAL A 1 94 ? 7.822 5.901 -3.490 1.00 92.12 94 VAL A C 1
ATOM 737 O O . VAL A 1 94 ? 7.643 6.334 -4.626 1.00 92.12 94 VAL A O 1
ATOM 740 N N . VAL A 1 95 ? 9.026 5.562 -3.026 1.00 93.38 95 VAL A N 1
ATOM 741 C CA . VAL A 1 95 ? 10.225 5.422 -3.868 1.00 93.38 95 VAL A CA 1
ATOM 742 C C . VAL A 1 95 ? 10.979 4.175 -3.437 1.00 93.38 95 VAL A C 1
ATOM 744 O O . VAL A 1 95 ? 11.337 4.051 -2.269 1.00 93.38 95 VAL A O 1
ATOM 747 N N . MET A 1 96 ? 11.250 3.276 -4.381 1.00 91.81 96 MET A N 1
ATOM 748 C CA . MET A 1 96 ? 11.943 2.011 -4.141 1.00 91.81 96 MET A CA 1
ATOM 749 C C . MET A 1 96 ? 13.088 1.852 -5.132 1.00 91.81 96 MET A C 1
ATOM 751 O O . MET A 1 96 ? 12.850 1.666 -6.323 1.00 91.81 96 MET A O 1
ATOM 755 N N . ARG A 1 97 ? 14.332 1.928 -4.654 1.00 91.12 97 ARG A N 1
ATOM 756 C CA . ARG A 1 97 ? 15.520 1.690 -5.484 1.00 91.12 97 ARG A CA 1
ATOM 757 C C . ARG A 1 97 ? 15.870 0.212 -5.499 1.00 91.12 97 ARG A C 1
ATOM 759 O O . ARG A 1 97 ? 15.802 -0.430 -4.457 1.00 91.12 97 ARG A O 1
ATOM 766 N N . SER A 1 98 ? 16.284 -0.311 -6.645 1.00 89.31 98 SER A N 1
ATOM 767 C CA . SER A 1 98 ? 16.788 -1.677 -6.737 1.00 89.31 98 SER A CA 1
ATOM 768 C C . SER A 1 98 ? 18.149 -1.816 -6.059 1.00 89.31 98 SER A C 1
ATOM 770 O O . SER A 1 98 ? 19.068 -1.060 -6.373 1.00 89.31 98 SER A O 1
ATOM 772 N N . VAL A 1 99 ? 18.300 -2.834 -5.216 1.00 85.31 99 VAL A N 1
ATOM 773 C CA . VAL A 1 99 ? 19.612 -3.375 -4.822 1.00 85.31 99 VAL A CA 1
ATOM 774 C C . VAL A 1 99 ? 20.136 -4.301 -5.916 1.00 85.31 99 VAL A C 1
ATOM 776 O O . VAL A 1 99 ? 21.322 -4.306 -6.218 1.00 85.31 99 VAL A O 1
ATOM 779 N N . MET A 1 100 ? 19.233 -5.071 -6.526 1.00 82.62 100 MET A N 1
ATOM 780 C CA . MET A 1 100 ? 19.530 -6.012 -7.600 1.00 82.62 100 MET A CA 1
ATOM 781 C C . MET A 1 100 ? 18.309 -6.143 -8.512 1.00 82.62 100 MET A C 1
ATOM 783 O O . MET A 1 100 ? 17.176 -6.154 -8.028 1.00 82.62 100 MET A O 1
ATOM 787 N N . SER A 1 101 ? 18.546 -6.248 -9.817 1.00 82.44 101 SER A N 1
ATOM 788 C CA . SER A 1 101 ? 17.528 -6.341 -10.868 1.00 82.44 101 SER A CA 1
ATOM 789 C C . SER A 1 101 ? 17.728 -7.605 -11.701 1.00 82.44 101 SER A C 1
ATOM 791 O O . SER A 1 101 ? 18.855 -8.068 -11.871 1.00 82.44 101 SER A O 1
ATOM 793 N N . SER A 1 102 ? 16.648 -8.142 -12.269 1.00 77.12 102 SER A N 1
ATOM 794 C CA . SER A 1 102 ? 16.702 -9.271 -13.204 1.00 77.12 102 SER A CA 1
ATOM 795 C C . SER A 1 102 ? 17.330 -8.934 -14.567 1.00 77.12 102 SER A C 1
ATOM 797 O O . SER A 1 102 ? 17.607 -9.848 -15.336 1.00 77.12 102 SER A O 1
ATOM 799 N N . MET A 1 103 ? 17.549 -7.649 -14.879 1.00 74.19 103 MET A N 1
ATOM 800 C CA . MET A 1 103 ? 17.958 -7.170 -16.212 1.00 74.19 103 MET A CA 1
ATOM 801 C C . MET A 1 103 ? 19.351 -6.506 -16.254 1.00 74.19 103 MET A C 1
ATOM 803 O O . MET A 1 103 ? 19.651 -5.806 -17.218 1.00 74.19 103 MET A O 1
ATOM 807 N N . MET A 1 104 ? 20.209 -6.719 -15.242 1.00 76.62 104 MET A N 1
ATOM 808 C CA . MET A 1 104 ? 21.550 -6.092 -15.137 1.00 76.62 104 MET A CA 1
ATOM 809 C C . MET A 1 104 ? 21.517 -4.554 -15.296 1.00 76.62 104 MET A C 1
ATOM 811 O O . MET A 1 104 ? 22.383 -3.942 -15.922 1.00 76.62 104 MET A O 1
ATOM 815 N N . ASP A 1 105 ? 20.459 -3.931 -14.778 1.00 84.69 105 ASP A N 1
ATOM 816 C CA . ASP A 1 105 ? 20.222 -2.493 -14.788 1.00 84.69 105 ASP A CA 1
ATOM 817 C C . ASP A 1 105 ? 19.897 -1.988 -13.378 1.00 84.69 105 ASP A C 1
ATOM 819 O O . ASP A 1 105 ? 19.580 -2.750 -12.461 1.00 84.69 105 ASP A O 1
ATOM 823 N N . THR A 1 106 ? 19.960 -0.671 -13.200 1.00 88.94 106 THR A N 1
ATOM 824 C CA . THR A 1 106 ? 19.461 -0.036 -11.977 1.00 88.94 106 THR A CA 1
ATOM 825 C C . THR A 1 106 ? 18.028 0.416 -12.194 1.00 88.94 106 THR A C 1
ATOM 827 O O . THR A 1 106 ? 17.679 0.901 -13.272 1.00 88.94 106 THR A O 1
ATOM 830 N N . ARG A 1 107 ? 17.180 0.247 -11.176 1.00 91.00 107 ARG A N 1
ATOM 831 C CA . ARG A 1 107 ? 15.745 0.525 -11.261 1.00 91.00 107 ARG A CA 1
ATOM 832 C C . ARG A 1 107 ? 15.232 1.324 -10.080 1.00 91.00 107 ARG A C 1
ATOM 834 O O . ARG A 1 107 ? 15.736 1.230 -8.961 1.00 91.00 107 ARG A O 1
ATOM 841 N N . VAL A 1 108 ? 14.191 2.104 -10.343 1.00 92.94 108 VAL A N 1
ATOM 842 C CA . VAL A 1 108 ? 13.432 2.833 -9.329 1.00 92.94 108 VAL A CA 1
ATOM 843 C C . VAL A 1 108 ? 11.953 2.637 -9.598 1.00 92.94 108 VAL A C 1
ATOM 845 O O . VAL A 1 108 ? 11.478 3.062 -10.643 1.00 92.94 108 VAL A O 1
ATOM 848 N N . TYR A 1 109 ? 11.222 2.045 -8.660 1.00 94.50 109 TYR A N 1
ATOM 849 C CA . TYR A 1 109 ? 9.761 2.124 -8.634 1.00 94.50 109 TYR A CA 1
ATOM 850 C C . TYR A 1 109 ? 9.328 3.363 -7.857 1.00 94.50 109 TYR A C 1
ATOM 852 O O . TYR A 1 109 ? 9.988 3.753 -6.887 1.00 94.50 109 TYR A O 1
ATOM 860 N N . PHE A 1 110 ? 8.222 3.973 -8.268 1.00 95.50 110 PHE A N 1
ATOM 861 C CA . PHE A 1 110 ? 7.656 5.109 -7.564 1.00 95.50 110 PHE A CA 1
ATOM 862 C C . PHE A 1 110 ? 6.130 5.142 -7.614 1.00 95.50 110 PHE A C 1
ATOM 864 O O . PHE A 1 110 ? 5.500 4.665 -8.557 1.00 95.50 110 PHE A O 1
ATOM 871 N N . GLU A 1 111 ? 5.560 5.787 -6.602 1.00 96.00 111 GLU A N 1
ATOM 872 C CA . GLU A 1 111 ? 4.163 6.203 -6.546 1.00 96.00 111 GLU A CA 1
ATOM 873 C C . GLU A 1 111 ? 4.113 7.676 -6.126 1.00 96.00 111 GLU A C 1
ATOM 875 O O . GLU A 1 111 ? 4.833 8.097 -5.217 1.00 96.00 111 GLU A O 1
ATOM 880 N N . ALA A 1 112 ? 3.249 8.462 -6.760 1.00 95.88 112 ALA A N 1
ATOM 881 C CA . ALA A 1 112 ? 3.027 9.865 -6.444 1.00 95.88 112 ALA A CA 1
ATOM 882 C C . ALA A 1 112 ? 1.533 10.198 -6.472 1.00 95.88 112 ALA A C 1
ATOM 884 O O . ALA A 1 112 ? 0.806 9.787 -7.375 1.00 95.88 112 ALA A O 1
ATOM 885 N N . LEU A 1 113 ? 1.080 10.970 -5.492 1.00 95.00 113 LEU A N 1
ATOM 886 C CA . LEU A 1 113 ? -0.284 11.468 -5.396 1.00 95.00 113 LEU A CA 1
ATOM 887 C C . LEU A 1 113 ? -0.337 12.899 -5.931 1.00 95.00 113 LEU A C 1
ATOM 889 O O . LEU A 1 113 ? 0.229 13.826 -5.354 1.00 95.00 113 LEU A O 1
ATOM 893 N N . LEU A 1 114 ? -1.019 13.074 -7.058 1.00 93.88 114 LEU A N 1
ATOM 894 C CA . LEU A 1 114 ? -1.068 14.334 -7.785 1.00 93.88 114 LEU A CA 1
ATOM 895 C C . LEU A 1 114 ? -2.403 15.045 -7.539 1.00 93.88 114 LEU A C 1
ATOM 897 O O . LEU A 1 114 ? -3.449 14.470 -7.851 1.00 93.88 114 LEU A O 1
ATOM 901 N N . PRO A 1 115 ? -2.400 16.289 -7.031 1.00 91.25 115 PRO A N 1
ATOM 902 C CA . PRO A 1 115 ? -3.610 17.095 -6.961 1.00 91.25 115 PRO A CA 1
ATOM 903 C C . PRO A 1 115 ? -4.025 17.586 -8.349 1.00 91.25 115 PRO A C 1
ATOM 905 O O . PRO A 1 115 ? -3.210 17.670 -9.275 1.00 91.25 115 PRO A O 1
ATOM 908 N N . GLN A 1 116 ? -5.293 17.976 -8.480 1.00 86.06 116 GLN A N 1
ATOM 909 C CA . GLN A 1 116 ? -5.742 18.725 -9.651 1.00 86.06 116 GLN A CA 1
ATOM 910 C C . GLN A 1 116 ? -4.999 20.069 -9.775 1.00 86.06 116 GLN A C 1
ATOM 912 O O . GLN A 1 116 ? -4.649 20.712 -8.784 1.00 86.06 116 GLN A O 1
ATOM 917 N N . GLY A 1 117 ? -4.769 20.506 -11.016 1.00 87.50 117 GLY A N 1
ATOM 918 C CA . GLY A 1 117 ? -4.180 21.810 -11.327 1.00 87.50 117 GLY A CA 1
ATOM 919 C C . GLY A 1 117 ? -2.679 21.785 -11.631 1.00 87.50 117 GLY A C 1
ATOM 920 O O . GLY A 1 117 ? -2.099 20.757 -11.984 1.00 87.50 117 GLY A O 1
ATOM 921 N N . GLN A 1 118 ? -2.046 22.958 -11.528 1.00 89.81 118 GLN A N 1
ATOM 922 C CA . GLN A 1 118 ? -0.701 23.209 -12.066 1.00 89.81 118 GLN A CA 1
ATOM 923 C C . GLN A 1 118 ? 0.393 22.329 -11.453 1.00 89.81 118 GLN A C 1
ATOM 925 O O . GLN A 1 118 ? 1.324 21.950 -12.153 1.00 89.81 118 GLN A O 1
ATOM 930 N N . ARG A 1 119 ? 0.291 21.971 -10.168 1.00 89.25 119 ARG A N 1
ATOM 931 C CA . ARG A 1 119 ? 1.292 21.120 -9.498 1.00 89.25 119 ARG A CA 1
ATOM 932 C C . ARG A 1 119 ? 1.308 19.694 -10.043 1.00 89.25 119 ARG A C 1
ATOM 934 O O . ARG A 1 119 ? 2.385 19.153 -10.277 1.00 89.25 119 ARG A O 1
ATOM 941 N N . GLY A 1 120 ? 0.128 19.113 -10.271 1.00 92.00 120 GLY A N 1
ATOM 942 C CA . GLY A 1 120 ? 0.008 17.804 -10.909 1.00 92.00 120 GLY A CA 1
ATOM 943 C C . GLY A 1 120 ? 0.561 17.828 -12.334 1.00 92.00 120 GLY A C 1
ATOM 944 O O . GLY A 1 120 ? 1.360 16.967 -12.691 1.00 92.00 120 GLY A O 1
ATOM 945 N N . VAL A 1 121 ? 0.217 18.862 -13.114 1.00 95.19 121 VAL A N 1
ATOM 946 C C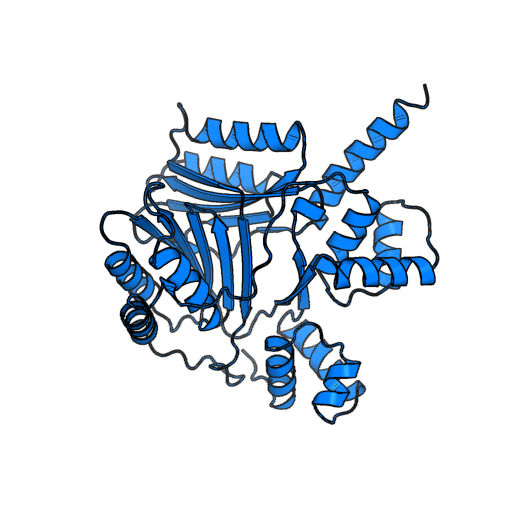A . VAL A 1 121 ? 0.743 19.062 -14.479 1.00 95.19 121 VAL A CA 1
ATOM 947 C C . VAL A 1 121 ? 2.266 19.201 -14.473 1.00 95.19 121 VAL A C 1
ATOM 949 O O . VAL A 1 121 ? 2.944 18.475 -15.190 1.00 95.19 121 VAL A O 1
ATOM 952 N N . TRP A 1 122 ? 2.819 20.044 -13.599 1.00 95.38 122 TRP A N 1
ATOM 953 C CA . TRP A 1 122 ? 4.263 20.232 -13.472 1.00 95.38 122 TRP A CA 1
ATOM 954 C C . TRP A 1 122 ? 5.000 18.928 -13.148 1.00 95.38 122 TRP A C 1
ATOM 956 O O .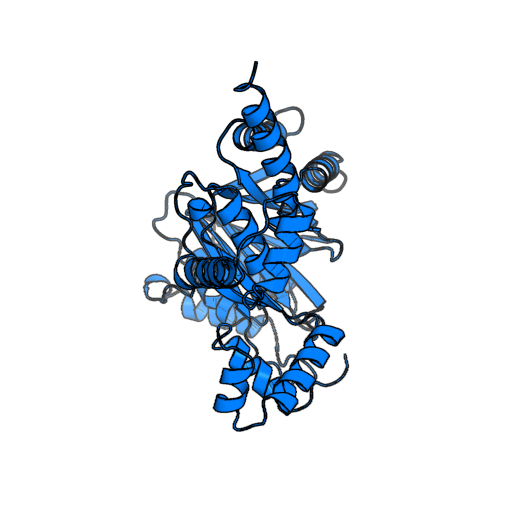 TRP A 1 122 ? 6.065 18.671 -13.709 1.00 95.38 122 TRP A O 1
ATOM 966 N N . PHE A 1 123 ? 4.448 18.091 -12.261 1.00 96.62 123 PHE A N 1
ATOM 967 C CA . PHE A 1 123 ? 5.059 16.805 -11.921 1.00 96.62 123 PHE A CA 1
ATOM 968 C C . PHE A 1 123 ? 5.110 15.878 -13.144 1.00 96.62 123 PHE A C 1
ATOM 970 O O . PHE A 1 123 ? 6.150 15.280 -13.416 1.00 96.62 123 PHE A O 1
ATOM 977 N N . LEU A 1 124 ? 4.019 15.808 -13.915 1.00 97.25 124 LEU A N 1
ATOM 978 C CA . LEU A 1 124 ? 3.959 15.039 -15.163 1.00 97.25 124 LEU A CA 1
ATOM 979 C C . LEU A 1 124 ? 4.932 15.583 -16.219 1.00 97.25 124 LEU A C 1
ATOM 981 O O . LEU A 1 124 ? 5.624 14.803 -16.869 1.00 97.25 124 LEU A O 1
ATOM 985 N N . ASP A 1 125 ? 5.056 16.905 -16.338 1.00 97.06 125 ASP A N 1
ATOM 986 C CA . ASP A 1 125 ? 6.022 17.539 -17.238 1.00 97.06 125 ASP A CA 1
ATOM 987 C C . ASP A 1 125 ? 7.468 17.195 -16.853 1.00 97.06 125 ASP A C 1
ATOM 989 O O . ASP A 1 125 ? 8.314 16.998 -17.729 1.00 97.06 125 ASP A O 1
ATOM 993 N N . GLN A 1 126 ? 7.775 17.081 -15.553 1.00 96.69 126 GLN A N 1
ATOM 994 C CA . GLN A 1 126 ? 9.090 16.608 -15.112 1.00 96.69 126 GLN A CA 1
ATOM 995 C C . GLN A 1 126 ? 9.325 15.141 -15.489 1.00 96.69 126 GLN A C 1
ATOM 997 O O . GLN A 1 126 ? 10.413 14.831 -15.974 1.00 96.69 126 GLN A O 1
ATOM 1002 N N . LEU A 1 127 ? 8.334 14.252 -15.336 1.00 97.25 127 LEU A N 1
ATOM 1003 C CA . LEU A 1 127 ? 8.452 12.861 -15.802 1.00 97.25 127 LEU A CA 1
ATOM 1004 C C . LEU A 1 127 ? 8.770 12.812 -17.305 1.00 97.25 127 LEU A C 1
ATOM 1006 O O . LEU A 1 127 ? 9.728 12.163 -17.727 1.00 97.25 127 LEU A O 1
ATOM 1010 N N . GLU A 1 128 ? 8.031 13.573 -18.112 1.00 97.25 128 GLU A N 1
ATOM 1011 C CA . GLU A 1 128 ? 8.254 13.663 -19.558 1.00 97.25 128 GLU A CA 1
ATOM 1012 C C . GLU A 1 128 ? 9.608 14.285 -19.922 1.00 97.25 128 GLU A C 1
ATO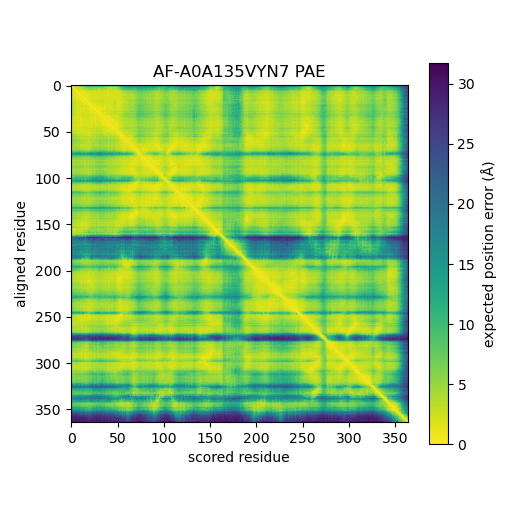M 1014 O O . GLU A 1 128 ? 10.227 13.902 -20.917 1.00 97.25 128 GLU A O 1
ATOM 1019 N N . ARG A 1 129 ? 10.117 15.212 -19.108 1.00 95.69 129 ARG A N 1
ATOM 1020 C CA . ARG A 1 129 ? 11.462 15.768 -19.279 1.00 95.69 129 ARG A CA 1
ATOM 1021 C C . ARG A 1 129 ? 12.543 14.708 -19.079 1.00 95.69 129 ARG A C 1
ATOM 1023 O O . ARG A 1 129 ? 13.493 14.692 -19.857 1.00 95.69 129 ARG A O 1
ATOM 1030 N N . PHE A 1 130 ? 12.413 13.828 -18.084 1.00 96.25 130 PHE A N 1
ATOM 1031 C CA . PHE A 1 130 ? 13.382 12.747 -17.856 1.00 96.25 130 PHE A CA 1
ATOM 1032 C C . PHE A 1 130 ? 13.400 11.712 -18.992 1.00 96.25 130 PHE A C 1
ATOM 1034 O O . PHE A 1 130 ? 14.457 11.154 -19.275 1.00 96.25 130 PHE A O 1
ATOM 1041 N N . LYS A 1 131 ? 12.281 11.505 -19.696 1.00 95.38 131 LYS A N 1
ATOM 1042 C CA . LYS A 1 131 ? 12.215 10.626 -20.883 1.00 95.38 131 LYS A CA 1
ATOM 1043 C C . LYS A 1 131 ? 12.941 11.183 -22.106 1.00 95.38 131 LYS A C 1
ATOM 1045 O O . LYS A 1 131 ? 13.311 10.428 -22.999 1.00 95.38 131 LYS A O 1
ATOM 1050 N N . LYS A 1 132 ? 13.113 12.502 -22.182 1.00 94.12 132 LYS A N 1
ATOM 1051 C CA . LYS A 1 132 ? 13.651 13.201 -23.357 1.00 94.12 132 LYS A CA 1
ATOM 1052 C C . LYS A 1 132 ? 15.135 13.531 -23.182 1.00 94.12 132 LYS A C 1
ATOM 1054 O O . LYS A 1 132 ? 15.686 13.482 -22.080 1.00 94.12 132 LYS A O 1
ATOM 1059 N N . ASN A 1 133 ? 15.781 13.931 -24.277 1.00 83.31 133 ASN A N 1
ATOM 1060 C CA . ASN A 1 133 ? 17.134 14.484 -24.241 1.00 83.31 133 ASN A CA 1
ATOM 1061 C C . ASN A 1 133 ? 17.197 15.684 -23.270 1.00 83.31 133 ASN A C 1
ATOM 1063 O O . ASN A 1 133 ? 16.297 16.528 -23.298 1.00 83.31 133 ASN A O 1
ATOM 1067 N N . PRO A 1 134 ? 18.244 15.807 -22.433 1.00 88.69 134 PRO A N 1
ATOM 1068 C CA . PRO A 1 134 ? 19.485 15.023 -22.425 1.00 88.69 134 PRO A CA 1
ATOM 1069 C C . PRO A 1 134 ? 19.463 13.775 -21.519 1.00 88.69 134 PRO A C 1
ATOM 1071 O O . PRO A 1 134 ? 20.491 13.121 -21.385 1.00 88.69 134 PRO A O 1
ATOM 1074 N N . TYR A 1 135 ? 18.345 13.470 -20.854 1.00 91.38 135 TYR A N 1
ATOM 1075 C CA . TYR A 1 135 ? 18.284 12.405 -19.850 1.00 91.38 135 TYR A CA 1
ATOM 1076 C C . TYR A 1 135 ? 18.007 11.030 -20.464 1.00 91.38 135 TYR A C 1
ATOM 1078 O O . TYR A 1 135 ? 18.651 10.072 -20.066 1.00 91.38 135 TYR A O 1
ATOM 1086 N N . ASN A 1 136 ? 17.088 10.930 -21.433 1.00 91.38 136 ASN A N 1
ATOM 1087 C CA . ASN A 1 136 ? 16.724 9.675 -22.115 1.00 91.38 136 ASN A CA 1
ATOM 1088 C C . ASN A 1 136 ? 16.493 8.488 -21.159 1.00 91.38 136 ASN A C 1
ATOM 1090 O O . ASN A 1 136 ? 16.873 7.356 -21.456 1.00 91.38 136 ASN A O 1
ATOM 1094 N N . LEU A 1 137 ? 15.902 8.754 -19.994 1.00 94.06 137 LEU A N 1
ATOM 1095 C CA . LEU A 1 137 ? 15.639 7.739 -18.988 1.00 94.06 137 LEU A CA 1
ATOM 1096 C C . LEU A 1 137 ? 14.543 6.796 -19.491 1.00 94.06 137 LEU A C 1
ATOM 1098 O O . LEU A 1 137 ? 13.489 7.260 -19.938 1.00 94.06 137 LEU A O 1
ATOM 1102 N N . SER A 1 138 ? 14.761 5.484 -19.378 1.00 94.19 138 SER A N 1
ATOM 1103 C CA . SER A 1 138 ? 13.705 4.505 -19.629 1.00 94.19 138 SER A CA 1
ATOM 1104 C C . SER A 1 138 ? 12.687 4.614 -18.500 1.00 94.19 138 SER A C 1
ATOM 1106 O O . SER A 1 138 ? 12.963 4.200 -17.379 1.00 94.19 138 SER A O 1
ATOM 1108 N N . LEU A 1 139 ? 11.548 5.253 -18.758 1.00 94.81 139 LEU A N 1
ATOM 1109 C CA . LEU A 1 139 ? 10.539 5.562 -17.750 1.00 94.81 139 LEU A CA 1
ATOM 1110 C C . LEU A 1 139 ? 9.154 5.176 -18.268 1.00 94.81 139 LEU A C 1
ATOM 1112 O O . LEU A 1 139 ? 8.669 5.730 -19.259 1.00 94.81 139 LEU A O 1
ATOM 1116 N N . VAL A 1 140 ? 8.508 4.274 -17.532 1.00 94.44 140 VAL A N 1
ATOM 1117 C CA . VAL A 1 140 ? 7.156 3.777 -17.787 1.00 94.44 140 VAL A CA 1
ATOM 1118 C C . VAL A 1 140 ? 6.287 4.148 -16.597 1.00 94.44 140 VAL A C 1
ATOM 1120 O O . VAL A 1 140 ? 6.634 3.860 -15.452 1.00 94.44 140 VAL A O 1
ATOM 1123 N N . TYR A 1 141 ? 5.163 4.815 -16.848 1.00 95.81 141 TYR A N 1
ATOM 1124 C CA . TYR A 1 141 ? 4.243 5.228 -15.794 1.00 95.81 141 TYR A CA 1
ATOM 1125 C C . TYR A 1 141 ? 2.813 5.365 -16.312 1.00 95.81 141 TYR A C 1
ATOM 1127 O O . TYR A 1 141 ? 2.577 5.528 -17.511 1.00 95.81 141 TYR A O 1
ATOM 1135 N N . GLY A 1 142 ? 1.860 5.360 -15.386 1.00 95.25 142 GLY A N 1
ATOM 1136 C CA . GLY A 1 142 ? 0.463 5.637 -15.678 1.00 95.25 142 GLY A CA 1
ATOM 1137 C C . GLY A 1 142 ? -0.338 6.001 -14.434 1.00 95.25 142 GLY A C 1
ATOM 1138 O O . GLY A 1 142 ? 0.169 5.981 -13.311 1.00 95.25 142 GLY A O 1
ATOM 1139 N N . PHE A 1 143 ? -1.601 6.368 -14.642 1.00 95.88 143 PHE A N 1
ATOM 1140 C CA . PHE A 1 143 ? -2.543 6.606 -13.549 1.00 95.88 143 PHE A CA 1
ATOM 1141 C C . PHE A 1 143 ? -3.110 5.280 -13.063 1.00 95.88 143 PHE A C 1
ATOM 1143 O O . PHE A 1 143 ? -3.517 4.464 -13.887 1.00 95.88 143 PHE A O 1
ATOM 1150 N N . ALA A 1 144 ? -3.144 5.069 -11.750 1.00 94.56 144 ALA A N 1
ATOM 1151 C CA . ALA A 1 144 ? -3.734 3.875 -11.167 1.00 94.56 144 ALA A CA 1
ATOM 1152 C C . ALA A 1 144 ? -5.250 3.866 -11.380 1.00 94.56 144 ALA A C 1
ATOM 1154 O O . ALA A 1 144 ? -5.932 4.844 -11.083 1.00 94.56 144 ALA A O 1
ATOM 1155 N N . SER A 1 145 ? -5.766 2.733 -11.845 1.00 92.12 145 SER A N 1
ATOM 1156 C CA . SER A 1 145 ? -7.202 2.442 -11.922 1.00 92.12 145 SER A CA 1
ATOM 1157 C C . SER A 1 145 ? -7.678 1.621 -10.723 1.00 92.12 145 SER A C 1
ATOM 1159 O O . SER A 1 145 ? -8.826 1.743 -10.305 1.00 92.12 145 SER A O 1
ATOM 1161 N N . HIS A 1 146 ? -6.787 0.819 -10.133 1.00 91.06 146 HIS A N 1
ATOM 1162 C CA . HIS A 1 146 ? -7.081 -0.039 -8.991 1.00 91.06 146 HIS A CA 1
ATOM 1163 C C . HIS A 1 146 ? -5.877 -0.139 -8.058 1.00 91.06 146 HIS A C 1
ATOM 1165 O O . HIS A 1 146 ? -4.723 -0.156 -8.496 1.00 91.06 146 HIS A O 1
ATOM 1171 N N . ILE A 1 147 ? -6.169 -0.256 -6.763 1.00 91.50 147 ILE A N 1
ATOM 1172 C CA . ILE A 1 147 ? -5.185 -0.495 -5.706 1.00 91.50 147 ILE A CA 1
ATOM 1173 C C . ILE A 1 147 ? -5.697 -1.618 -4.813 1.00 91.50 147 ILE A C 1
ATOM 1175 O O . ILE A 1 147 ? -6.840 -1.573 -4.359 1.00 91.50 147 ILE A O 1
ATOM 1179 N N . ALA A 1 148 ? -4.854 -2.594 -4.506 1.00 90.12 148 ALA A N 1
ATOM 1180 C CA . ALA A 1 148 ? -5.180 -3.662 -3.574 1.00 90.12 148 ALA A CA 1
ATOM 1181 C C . ALA A 1 148 ? -4.057 -3.865 -2.558 1.00 90.12 148 ALA A C 1
ATOM 1183 O O . ALA A 1 148 ? -2.876 -3.748 -2.884 1.00 90.12 148 ALA A O 1
ATOM 1184 N N . ASN A 1 149 ? -4.432 -4.162 -1.316 1.00 91.06 149 ASN A N 1
ATOM 1185 C CA . ASN A 1 149 ? -3.500 -4.498 -0.246 1.00 91.06 149 ASN A CA 1
ATOM 1186 C C . ASN A 1 149 ? -3.933 -5.838 0.353 1.00 91.06 149 ASN A C 1
ATOM 1188 O O . ASN A 1 149 ? -5.086 -6.002 0.756 1.00 91.06 149 ASN A O 1
ATOM 1192 N N . HIS A 1 150 ? -3.005 -6.785 0.416 1.00 89.12 150 HIS A N 1
ATOM 1193 C CA . HIS A 1 150 ? -3.236 -8.151 0.858 1.00 89.12 150 HIS A CA 1
ATOM 1194 C C . HIS A 1 150 ? -2.272 -8.525 1.975 1.00 89.12 150 HIS A C 1
ATOM 1196 O O . HIS A 1 150 ? -1.094 -8.166 1.959 1.00 89.12 150 HIS A O 1
ATOM 1202 N N . LEU A 1 151 ? -2.795 -9.284 2.933 1.00 89.88 151 LEU A N 1
ATOM 1203 C CA . LEU A 1 151 ? -2.028 -9.940 3.977 1.00 89.88 151 LEU A CA 1
ATOM 1204 C C . LEU A 1 151 ? -2.628 -11.328 4.188 1.00 89.88 151 LEU A C 1
ATOM 1206 O O . LEU A 1 151 ? -3.767 -11.454 4.640 1.00 89.88 151 LEU A O 1
ATOM 1210 N N . ASN A 1 152 ? -1.856 -12.363 3.883 1.00 87.88 152 ASN A N 1
ATOM 1211 C CA . ASN A 1 152 ? -2.260 -13.745 4.057 1.00 87.88 152 ASN A CA 1
ATOM 1212 C C . ASN A 1 152 ? -1.438 -14.387 5.172 1.00 87.88 152 ASN A C 1
ATOM 1214 O O . ASN A 1 152 ? -0.269 -14.698 4.999 1.00 87.88 152 ASN A O 1
ATOM 1218 N N . LEU A 1 153 ? -2.067 -14.627 6.321 1.00 87.81 153 LEU A N 1
ATOM 1219 C CA . LEU A 1 153 ? -1.423 -15.270 7.472 1.00 87.81 153 LEU A CA 1
ATOM 1220 C C . LEU A 1 153 ? -1.592 -16.800 7.488 1.00 87.81 153 LEU A C 1
ATOM 1222 O O . LEU A 1 153 ? -1.346 -17.429 8.518 1.00 87.81 153 LEU A O 1
ATOM 1226 N N . GLY A 1 154 ? -2.050 -17.407 6.388 1.00 83.69 154 GLY A N 1
ATOM 1227 C CA . GLY A 1 154 ? -2.324 -18.843 6.293 1.00 83.69 154 GLY A CA 1
ATOM 1228 C C . GLY A 1 154 ? -1.078 -19.712 6.471 1.00 83.69 154 GLY A C 1
ATOM 1229 O O . GLY A 1 154 ? -1.159 -20.763 7.100 1.00 83.69 154 GLY A O 1
ATOM 1230 N N . LEU A 1 155 ? 0.074 -19.230 5.996 1.00 83.50 155 LEU A N 1
ATOM 1231 C CA . LEU A 1 155 ? 1.375 -19.903 6.112 1.00 83.50 155 LEU A CA 1
ATOM 1232 C C . LEU A 1 155 ? 2.204 -19.421 7.316 1.00 83.50 155 LEU A C 1
ATOM 1234 O O . LEU A 1 155 ? 3.360 -19.808 7.463 1.00 83.50 155 LEU A O 1
ATOM 1238 N N . PHE A 1 156 ? 1.635 -18.567 8.172 1.00 88.62 156 PHE A N 1
ATOM 1239 C CA . PHE A 1 156 ? 2.325 -18.004 9.330 1.00 88.62 156 PHE A CA 1
ATOM 1240 C C . PHE A 1 156 ? 1.890 -18.691 10.631 1.00 88.62 156 PHE A C 1
ATOM 1242 O O . PHE A 1 156 ? 0.712 -18.670 11.023 1.00 88.62 156 PHE A O 1
ATOM 1249 N N . ASP A 1 157 ? 2.860 -19.278 11.332 1.00 86.75 157 ASP A N 1
ATOM 1250 C CA . ASP A 1 157 ? 2.658 -20.001 12.595 1.00 86.75 157 ASP A CA 1
ATOM 1251 C C . ASP A 1 157 ? 2.975 -19.151 13.843 1.00 86.75 157 ASP A C 1
ATOM 1253 O O . ASP A 1 157 ? 2.817 -19.615 14.973 1.00 86.75 157 ASP A O 1
ATOM 1257 N N . GLY A 1 158 ? 3.415 -17.902 13.645 1.00 85.94 158 GLY A N 1
ATOM 1258 C CA . GLY A 1 158 ? 3.841 -16.972 14.696 1.00 85.94 158 GLY A CA 1
ATOM 1259 C C . GLY A 1 158 ? 5.317 -17.009 15.052 1.00 85.94 158 GLY A C 1
ATOM 1260 O O . GLY A 1 158 ? 5.772 -16.151 15.809 1.00 85.94 158 GLY A O 1
ATOM 1261 N N . ARG A 1 159 ? 6.074 -17.961 14.514 1.00 87.00 159 ARG A N 1
ATOM 1262 C CA . ARG A 1 159 ? 7.533 -18.053 14.625 1.00 87.00 159 ARG A CA 1
ATOM 1263 C C . ARG A 1 159 ? 8.210 -17.817 13.286 1.00 87.00 159 ARG A C 1
ATOM 1265 O O . ARG A 1 159 ? 9.277 -17.212 13.265 1.00 87.00 159 ARG A O 1
ATOM 1272 N N . GLY A 1 160 ? 7.591 -18.258 12.203 1.00 86.00 160 GLY A N 1
ATOM 1273 C CA . GLY A 1 160 ? 8.110 -18.120 10.856 1.00 86.00 160 GLY A CA 1
ATOM 1274 C C . GLY A 1 160 ? 7.041 -18.381 9.805 1.00 86.00 160 GLY A C 1
ATOM 1275 O O . GLY A 1 160 ? 5.868 -18.610 10.107 1.00 86.00 160 GLY A O 1
ATOM 1276 N N . TRP A 1 161 ? 7.477 -18.300 8.557 1.00 87.88 161 TRP A N 1
ATOM 1277 C CA . TRP A 1 161 ? 6.651 -18.535 7.385 1.00 87.88 161 TRP A CA 1
ATOM 1278 C C . TRP A 1 161 ? 6.996 -19.892 6.792 1.00 87.88 161 TRP A C 1
ATOM 1280 O O . TRP A 1 161 ? 8.144 -20.124 6.422 1.00 87.88 161 TRP A O 1
ATOM 1290 N N . ASP A 1 162 ? 6.002 -20.767 6.679 1.00 81.00 162 ASP A N 1
ATOM 1291 C CA . ASP A 1 162 ? 6.137 -22.049 5.988 1.00 81.00 162 ASP A CA 1
ATOM 1292 C C . ASP A 1 162 ? 5.873 -21.863 4.486 1.00 81.00 162 ASP A C 1
ATOM 1294 O O . ASP A 1 162 ? 4.834 -22.243 3.939 1.00 81.00 162 ASP A O 1
ATOM 1298 N N . MET A 1 163 ? 6.801 -21.167 3.826 1.00 74.25 163 MET A N 1
ATOM 1299 C CA . MET A 1 163 ? 6.759 -20.896 2.391 1.00 74.25 163 MET A CA 1
ATOM 1300 C C . MET A 1 163 ? 7.943 -21.592 1.716 1.00 74.25 163 MET A C 1
ATOM 1302 O O . MET A 1 163 ? 9.049 -21.059 1.668 1.00 74.25 163 MET A O 1
ATOM 1306 N N . ILE A 1 164 ? 7.695 -22.809 1.226 1.00 61.56 164 ILE A N 1
ATOM 1307 C CA . ILE A 1 164 ? 8.676 -23.624 0.503 1.00 61.56 164 ILE A CA 1
ATOM 1308 C C . ILE A 1 164 ? 8.545 -23.344 -1.004 1.00 61.56 164 ILE A C 1
ATOM 1310 O O . ILE A 1 164 ? 7.511 -23.650 -1.601 1.00 61.56 164 ILE A O 1
ATOM 1314 N N . ASP A 1 165 ? 9.616 -22.777 -1.565 1.00 55.91 165 ASP A N 1
ATOM 1315 C CA . ASP A 1 165 ? 9.985 -22.617 -2.979 1.00 55.91 165 ASP A CA 1
ATOM 1316 C C . ASP A 1 165 ? 9.072 -21.836 -3.946 1.00 55.91 165 ASP A C 1
ATOM 1318 O O . ASP A 1 165 ? 7.845 -21.952 -3.979 1.00 55.91 165 ASP A O 1
ATOM 1322 N N . GLY A 1 166 ? 9.733 -21.125 -4.872 1.00 52.81 166 GLY A N 1
ATOM 1323 C CA . GLY A 1 166 ? 9.135 -20.539 -6.080 1.00 52.81 166 GLY A CA 1
ATOM 1324 C C . GLY A 1 166 ? 8.445 -21.563 -6.997 1.00 52.81 166 GLY A C 1
ATOM 1325 O O . GLY A 1 166 ? 7.640 -21.169 -7.833 1.00 52.81 166 GLY A O 1
ATOM 1326 N N . PHE A 1 167 ? 8.668 -22.868 -6.786 1.00 48.19 167 PHE A N 1
ATOM 1327 C CA . PHE A 1 167 ? 7.947 -23.959 -7.454 1.00 48.19 167 PHE A CA 1
ATOM 1328 C C . PHE A 1 167 ? 6.434 -23.894 -7.212 1.00 48.19 167 PHE A C 1
ATOM 1330 O O . PHE A 1 167 ? 5.661 -24.097 -8.142 1.00 48.19 167 PHE A O 1
ATOM 1337 N N . ARG A 1 168 ? 5.987 -23.554 -5.991 1.00 58.22 168 ARG A N 1
ATOM 1338 C CA . ARG A 1 168 ? 4.550 -23.388 -5.715 1.00 58.22 168 ARG A CA 1
ATOM 1339 C C . ARG A 1 168 ? 3.970 -22.188 -6.456 1.00 58.22 168 ARG A C 1
ATOM 1341 O O . ARG A 1 168 ? 2.849 -22.280 -6.930 1.00 58.22 168 ARG A O 1
ATOM 1348 N N . PHE A 1 169 ? 4.737 -21.104 -6.579 1.00 64.31 169 PHE A N 1
ATOM 1349 C CA . PHE A 1 169 ? 4.320 -19.895 -7.291 1.00 64.31 169 PHE A CA 1
ATOM 1350 C C . PHE A 1 169 ? 4.255 -20.111 -8.812 1.00 64.31 169 PHE A C 1
ATOM 1352 O O . PHE A 1 169 ? 3.286 -19.704 -9.444 1.00 64.31 169 PHE A O 1
ATOM 1359 N N . GLY A 1 170 ? 5.234 -20.810 -9.398 1.00 59.72 170 GLY A N 1
ATOM 1360 C CA . GLY A 1 170 ? 5.193 -21.205 -10.810 1.00 59.72 170 GLY A CA 1
ATOM 1361 C C . GLY A 1 170 ? 4.074 -22.188 -11.113 1.00 59.72 170 GLY A C 1
ATOM 1362 O O . GLY A 1 170 ? 3.256 -21.926 -11.986 1.00 59.72 170 GLY A O 1
ATOM 1363 N N . ALA A 1 171 ? 3.936 -23.244 -10.308 1.00 58.12 171 ALA A N 1
ATOM 1364 C CA . ALA A 1 171 ? 2.867 -24.221 -10.487 1.00 58.12 171 ALA A CA 1
ATOM 1365 C C . ALA A 1 171 ? 1.465 -23.595 -10.374 1.00 58.12 171 ALA A C 1
ATOM 1367 O O . ALA A 1 171 ? 0.565 -23.990 -11.119 1.00 58.12 171 ALA A O 1
ATOM 1368 N N . THR A 1 172 ? 1.252 -22.621 -9.477 1.00 64.38 172 THR A N 1
ATOM 1369 C CA . THR A 1 172 ? -0.041 -21.924 -9.374 1.00 64.38 172 THR A CA 1
ATOM 1370 C C . THR A 1 172 ? -0.283 -20.968 -10.533 1.00 64.38 172 THR A C 1
ATOM 1372 O O . THR A 1 172 ? -1.417 -20.900 -11.003 1.00 64.38 172 THR A O 1
ATOM 1375 N N . ILE A 1 173 ? 0.741 -20.256 -11.013 1.00 68.19 173 ILE A N 1
ATOM 1376 C CA . ILE A 1 173 ? 0.622 -19.394 -12.195 1.00 68.19 173 ILE A CA 1
ATOM 1377 C C . ILE A 1 173 ? 0.314 -20.230 -13.438 1.00 68.19 173 ILE A C 1
ATOM 1379 O O . ILE A 1 173 ? -0.672 -19.946 -14.116 1.00 68.19 173 ILE A O 1
ATOM 1383 N N . ASP A 1 174 ? 1.077 -21.293 -13.690 1.00 61.19 174 ASP A N 1
ATOM 1384 C CA . ASP A 1 174 ? 0.902 -22.157 -14.860 1.00 61.19 174 ASP A CA 1
ATOM 1385 C C . ASP A 1 174 ? -0.468 -22.841 -14.864 1.00 61.19 174 ASP A C 1
ATOM 1387 O O . ASP A 1 174 ? -1.155 -22.865 -15.886 1.00 61.19 174 ASP A O 1
ATOM 1391 N N . SER A 1 175 ? -0.916 -23.332 -13.703 1.00 61.31 175 SER A N 1
ATOM 1392 C CA . SER A 1 175 ? -2.231 -23.974 -13.571 1.00 61.31 175 SER A CA 1
ATOM 1393 C C . SER A 1 175 ? -3.390 -22.985 -13.731 1.00 61.31 175 SER A C 1
ATOM 1395 O O . SER A 1 175 ? -4.444 -23.350 -14.249 1.00 61.31 175 SER A O 1
ATOM 1397 N N . ALA A 1 176 ? -3.221 -21.737 -13.284 1.00 64.69 176 ALA A N 1
ATOM 1398 C CA . ALA A 1 176 ? -4.267 -20.718 -13.339 1.00 64.69 176 ALA A CA 1
ATOM 1399 C C . ALA A 1 176 ? -4.313 -19.973 -14.682 1.00 64.69 176 ALA A C 1
ATOM 1401 O O . ALA A 1 176 ? -5.339 -19.373 -15.002 1.00 64.69 176 ALA A O 1
ATOM 1402 N N . LYS A 1 177 ? -3.242 -20.019 -15.485 1.00 65.69 177 LYS A N 1
ATOM 1403 C CA . LYS A 1 177 ? -3.140 -19.309 -16.770 1.00 65.69 177 LYS A CA 1
ATOM 1404 C C . LYS A 1 177 ? -4.259 -19.655 -17.745 1.00 65.69 177 LYS A C 1
ATOM 1406 O O . LYS A 1 177 ? -4.747 -18.763 -18.429 1.00 65.69 177 LYS A O 1
ATOM 1411 N N . GLY A 1 178 ? -4.717 -20.908 -17.746 1.00 58.16 178 GLY A N 1
ATOM 1412 C CA . GLY A 1 178 ? -5.844 -21.362 -18.569 1.00 58.16 178 GLY A CA 1
ATOM 1413 C C . GLY A 1 178 ? -7.233 -20.918 -18.093 1.00 58.16 178 GLY A C 1
ATOM 1414 O O . GLY A 1 178 ? -8.195 -21.135 -18.816 1.00 58.16 178 GLY A O 1
ATOM 1415 N N . TYR A 1 179 ? -7.341 -20.314 -16.906 1.00 60.78 179 TYR A N 1
ATOM 1416 C CA . TYR A 1 179 ? -8.605 -19.888 -16.287 1.00 60.78 179 TYR A CA 1
ATOM 1417 C C . TYR A 1 179 ? -8.604 -18.404 -15.916 1.00 60.78 179 TYR A C 1
ATOM 1419 O O . TYR A 1 179 ? -9.442 -17.961 -15.131 1.00 60.78 179 TYR A O 1
ATOM 1427 N N . ALA A 1 180 ? -7.624 -17.638 -16.406 1.00 62.97 180 ALA A N 1
ATOM 1428 C CA . ALA A 1 180 ? -7.420 -16.260 -15.984 1.00 62.97 180 ALA A CA 1
ATOM 1429 C C . ALA A 1 180 ? -8.664 -15.390 -16.222 1.00 62.97 180 ALA A C 1
ATOM 1431 O O . ALA A 1 180 ? -8.955 -14.522 -15.410 1.00 62.97 180 ALA A O 1
ATOM 1432 N N . ASP A 1 181 ? -9.419 -15.651 -17.287 1.00 57.12 181 ASP A N 1
ATOM 1433 C CA . ASP A 1 181 ? -10.654 -14.971 -17.685 1.00 57.12 181 ASP A CA 1
ATOM 1434 C C . ASP A 1 181 ? -11.821 -15.128 -16.695 1.00 57.12 181 ASP A C 1
ATOM 1436 O O . ASP A 1 181 ? -12.664 -14.237 -16.605 1.00 57.12 181 ASP A O 1
ATOM 1440 N N . VAL A 1 182 ? -11.852 -16.213 -15.916 1.00 62.44 182 VAL A N 1
ATOM 1441 C CA . VAL A 1 182 ? -12.917 -16.496 -14.936 1.00 62.44 182 VAL A CA 1
ATOM 1442 C C . VAL A 1 182 ? -12.507 -16.229 -13.484 1.00 62.44 182 VAL A C 1
ATOM 1444 O O . VAL A 1 182 ? -13.284 -16.497 -12.563 1.00 62.44 182 VAL A O 1
ATOM 1447 N N . LEU A 1 183 ? -11.296 -15.711 -13.246 1.00 61.84 183 LEU A N 1
ATOM 1448 C CA . LEU A 1 183 ? -10.842 -15.402 -11.890 1.00 61.84 183 LEU A CA 1
ATOM 1449 C C . LEU A 1 183 ? -11.599 -14.191 -11.310 1.00 61.84 183 LEU A C 1
ATOM 1451 O O . LEU A 1 183 ? -11.809 -13.200 -12.011 1.00 61.84 183 LEU A O 1
ATOM 1455 N N . PRO A 1 184 ? -11.998 -14.241 -10.024 1.00 58.97 184 PRO A N 1
ATOM 1456 C CA . PRO A 1 184 ? -12.776 -13.178 -9.406 1.00 58.97 184 PRO A CA 1
ATOM 1457 C C . PRO A 1 184 ? -11.954 -11.898 -9.249 1.00 58.97 184 PRO A C 1
ATOM 1459 O O . PRO A 1 184 ? -10.760 -11.944 -8.943 1.00 58.97 184 PRO A O 1
ATOM 1462 N N . ASP A 1 185 ? -12.628 -10.754 -9.368 1.00 57.09 185 ASP A N 1
ATOM 1463 C CA . ASP A 1 185 ? -12.021 -9.469 -9.043 1.00 57.09 185 ASP A CA 1
ATOM 1464 C C . ASP A 1 185 ? -11.824 -9.387 -7.522 1.00 57.09 185 ASP A C 1
ATOM 1466 O O . ASP A 1 185 ? -12.763 -9.483 -6.721 1.00 57.09 185 ASP A O 1
ATOM 1470 N N . VAL A 1 186 ? -10.564 -9.328 -7.109 1.00 64.12 186 VAL A N 1
ATOM 1471 C CA . VAL A 1 186 ? -10.162 -9.356 -5.700 1.00 64.12 186 VAL A CA 1
ATOM 1472 C C . VAL A 1 186 ? -10.505 -8.005 -5.059 1.00 64.12 186 VAL A C 1
ATOM 1474 O O . VAL A 1 186 ? -10.638 -7.024 -5.770 1.00 64.12 186 VAL A O 1
ATOM 1477 N N . ARG A 1 187 ? -10.643 -7.922 -3.721 1.00 63.25 187 ARG A N 1
ATOM 1478 C CA . ARG A 1 187 ? -10.852 -6.684 -2.927 1.00 63.25 187 ARG A CA 1
ATOM 1479 C C . ARG A 1 187 ? -9.907 -5.527 -3.327 1.00 63.25 187 ARG A C 1
ATOM 1481 O O . ARG A 1 187 ? -8.921 -5.252 -2.644 1.00 63.25 187 ARG A O 1
ATOM 1488 N N . THR A 1 188 ? -10.234 -4.832 -4.408 1.00 69.06 188 THR A N 1
ATOM 1489 C CA . THR A 1 188 ? -9.496 -3.711 -4.982 1.00 69.06 188 THR A CA 1
ATOM 1490 C C . THR A 1 188 ? -10.286 -2.431 -4.761 1.00 69.06 188 THR A C 1
ATOM 1492 O O . THR A 1 188 ? -11.499 -2.391 -4.962 1.00 69.06 188 THR A O 1
ATOM 1495 N N . SER A 1 189 ? -9.599 -1.360 -4.385 1.00 80.69 189 SER A N 1
ATOM 1496 C CA . SER A 1 189 ? -10.147 -0.010 -4.417 1.00 80.69 189 SER A CA 1
ATOM 1497 C C . SER A 1 189 ? -10.032 0.531 -5.839 1.00 80.69 189 SER A C 1
ATOM 1499 O O . SER A 1 189 ? -8.928 0.875 -6.280 1.00 80.69 189 SER A O 1
ATOM 1501 N N . ARG A 1 190 ? -11.156 0.588 -6.562 1.00 88.00 190 ARG A N 1
ATOM 1502 C CA . ARG A 1 190 ? -11.228 1.275 -7.856 1.00 88.00 190 ARG A CA 1
ATOM 1503 C C . ARG A 1 190 ? -10.992 2.769 -7.641 1.00 88.00 190 ARG A C 1
ATOM 1505 O O . ARG A 1 190 ? -11.570 3.365 -6.738 1.00 88.00 190 ARG A O 1
ATOM 1512 N N . GLN A 1 191 ? -10.136 3.347 -8.468 1.00 91.94 191 GLN A N 1
ATOM 1513 C CA . GLN A 1 191 ? -9.811 4.764 -8.462 1.00 91.94 191 GLN A CA 1
ATOM 1514 C C . GLN A 1 191 ? -10.738 5.485 -9.440 1.00 91.94 191 GLN A C 1
ATOM 1516 O O . GLN A 1 191 ? -10.831 5.115 -10.612 1.00 91.94 191 GLN A O 1
ATOM 1521 N N . SER A 1 192 ? -11.460 6.480 -8.940 1.00 91.38 192 SER A N 1
ATOM 1522 C CA . SER A 1 192 ? -12.331 7.336 -9.740 1.00 91.38 192 SER A CA 1
ATOM 1523 C C . SER A 1 192 ? -11.584 8.558 -10.267 1.00 91.38 192 SER A C 1
ATOM 1525 O O . SER A 1 192 ? -10.452 8.857 -9.875 1.00 91.38 192 SER A O 1
ATOM 1527 N N . ASP A 1 193 ? -12.229 9.284 -11.178 1.00 90.69 193 ASP A N 1
ATOM 1528 C CA . ASP A 1 193 ? -11.740 10.596 -11.571 1.00 90.69 193 ASP A CA 1
ATOM 1529 C C . ASP A 1 193 ? -11.799 11.588 -10.401 1.00 90.69 193 ASP A C 1
ATOM 1531 O O . ASP A 1 193 ? -12.706 11.507 -9.567 1.00 90.69 193 ASP A O 1
ATOM 1535 N N . PRO A 1 194 ? -10.863 12.552 -10.325 1.00 91.50 194 PRO A N 1
ATOM 1536 C CA . PRO A 1 194 ? -10.782 13.406 -9.162 1.00 91.50 194 PRO A CA 1
ATOM 1537 C C . PRO A 1 194 ? -11.932 14.401 -9.118 1.00 91.50 194 PRO A C 1
ATOM 1539 O O . PRO A 1 194 ? -12.272 15.031 -10.121 1.00 91.50 194 PRO A O 1
ATOM 1542 N N . VAL A 1 195 ? -12.497 14.565 -7.929 1.00 90.19 195 VAL A N 1
ATOM 1543 C CA . VAL A 1 195 ? -13.565 15.528 -7.649 1.00 90.19 195 VAL A CA 1
ATOM 1544 C C . VAL A 1 195 ? -13.053 16.649 -6.752 1.00 90.19 195 VAL A C 1
ATOM 1546 O O . VAL A 1 195 ? -12.043 16.503 -6.071 1.00 90.19 195 VAL A O 1
ATOM 1549 N N . ASN A 1 196 ? -13.765 17.772 -6.715 1.00 84.69 196 ASN A N 1
ATOM 1550 C CA . ASN A 1 196 ? -13.454 18.832 -5.761 1.00 84.69 196 ASN A CA 1
ATOM 1551 C C . ASN A 1 196 ? -13.808 18.381 -4.341 1.00 84.69 196 ASN A C 1
ATOM 1553 O O . ASN A 1 196 ? -14.926 17.926 -4.086 1.00 84.69 196 ASN A O 1
ATOM 1557 N N . VAL A 1 197 ? -12.860 18.529 -3.418 1.00 84.69 197 VAL A N 1
ATOM 1558 C CA . VAL A 1 197 ? -12.975 18.067 -2.030 1.00 84.69 197 VAL A CA 1
ATOM 1559 C C . VAL A 1 197 ? -12.558 19.184 -1.088 1.00 84.69 197 VAL A C 1
ATOM 1561 O O . VAL A 1 197 ? -11.666 19.971 -1.396 1.00 84.69 197 VAL A O 1
ATOM 1564 N N . SER A 1 198 ? -13.236 19.282 0.055 1.00 83.69 198 SER A N 1
ATOM 1565 C CA . SER A 1 198 ? -12.881 20.253 1.087 1.00 83.69 198 SER A CA 1
ATOM 1566 C C . SER A 1 198 ? -11.597 19.841 1.808 1.00 83.69 198 SER A C 1
ATOM 1568 O O . SER A 1 198 ? -11.333 18.655 2.009 1.00 83.69 198 SER A O 1
ATOM 1570 N N . LEU A 1 199 ? -10.826 20.830 2.265 1.00 83.12 199 LEU A N 1
ATOM 1571 C CA . LEU A 1 199 ? -9.635 20.594 3.085 1.00 83.12 199 LEU A CA 1
ATOM 1572 C C . LEU A 1 199 ? -9.965 19.753 4.331 1.00 83.12 199 LEU A C 1
ATOM 1574 O O . LEU A 1 199 ? -9.247 18.812 4.650 1.00 83.12 199 LEU A O 1
ATOM 1578 N N . ASP A 1 200 ? -11.108 20.015 4.967 1.00 82.75 200 ASP A N 1
ATOM 1579 C CA . ASP A 1 200 ? -11.613 19.207 6.079 1.00 82.75 200 ASP A CA 1
ATOM 1580 C C . ASP A 1 200 ? -11.707 17.708 5.752 1.00 82.75 200 ASP A C 1
ATOM 1582 O O . ASP A 1 200 ? -11.309 16.865 6.555 1.00 82.75 200 ASP A O 1
ATOM 1586 N N . ASP A 1 201 ? -12.302 17.359 4.605 1.00 85.69 201 ASP A N 1
ATOM 1587 C CA . ASP A 1 201 ? -12.476 15.963 4.196 1.00 85.69 201 ASP A CA 1
ATOM 1588 C C . ASP A 1 201 ? -11.113 15.306 3.957 1.00 85.69 201 ASP A C 1
ATOM 1590 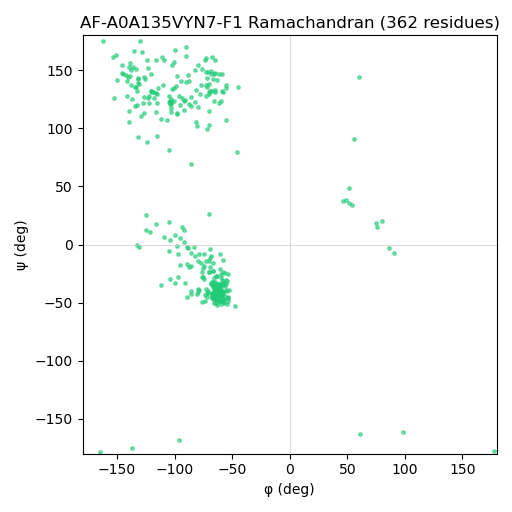O O . ASP A 1 201 ? -10.935 14.127 4.268 1.00 85.69 201 ASP A O 1
ATOM 1594 N N . PHE A 1 202 ? -10.145 16.082 3.466 1.00 87.50 202 PHE A N 1
ATOM 1595 C CA . PHE A 1 202 ? -8.771 15.644 3.274 1.00 87.50 202 PHE A CA 1
ATOM 1596 C C . PHE A 1 202 ? -8.051 15.380 4.609 1.00 87.50 202 PHE A C 1
ATOM 1598 O O . PHE A 1 202 ? -7.437 14.327 4.764 1.00 87.50 202 PHE A O 1
ATOM 1605 N N . ILE A 1 203 ? -8.196 16.260 5.607 1.00 88.69 203 ILE A N 1
ATOM 1606 C CA . ILE A 1 203 ? -7.641 16.067 6.964 1.00 88.69 203 ILE A CA 1
ATOM 1607 C C . ILE A 1 203 ? -8.235 14.817 7.625 1.00 88.69 203 ILE A C 1
ATOM 1609 O O . ILE A 1 203 ? -7.533 14.010 8.237 1.00 88.69 203 ILE A O 1
ATOM 1613 N N . VAL A 1 204 ? -9.550 14.618 7.486 1.00 91.00 204 VAL A N 1
ATOM 1614 C CA . VAL A 1 204 ? -10.212 13.409 7.993 1.00 91.00 204 VAL A CA 1
ATOM 1615 C C . VAL A 1 204 ? -9.717 12.166 7.250 1.00 91.00 204 VAL A C 1
ATOM 1617 O O . VAL A 1 204 ? -9.555 11.116 7.867 1.00 91.00 204 VAL A O 1
ATOM 1620 N N . ALA A 1 205 ? -9.477 12.249 5.942 1.00 91.19 205 ALA A N 1
ATOM 1621 C CA . ALA A 1 205 ? -8.939 11.133 5.177 1.00 91.19 205 ALA A CA 1
ATOM 1622 C C . ALA A 1 205 ? -7.509 10.781 5.607 1.00 91.19 205 ALA A C 1
ATOM 1624 O O . ALA A 1 205 ? -7.227 9.605 5.832 1.00 91.19 205 ALA A O 1
ATOM 1625 N N . SER A 1 206 ? -6.641 11.775 5.803 1.00 90.56 206 SER A N 1
ATOM 1626 C CA . SER A 1 206 ? -5.240 11.548 6.168 1.00 90.56 206 SER A CA 1
ATOM 1627 C C . SER A 1 206 ? -5.114 10.781 7.489 1.00 90.56 206 SER A C 1
ATOM 1629 O O . SER A 1 206 ? -4.429 9.759 7.559 1.00 90.56 206 SER A O 1
ATOM 1631 N N . ILE A 1 207 ? -5.897 11.160 8.508 1.00 91.62 207 ILE A N 1
ATOM 1632 C CA . ILE A 1 207 ? -5.843 10.478 9.805 1.00 91.62 207 ILE A CA 1
ATOM 1633 C C . ILE A 1 207 ? -6.349 9.033 9.722 1.00 91.62 207 ILE A C 1
ATOM 1635 O O . ILE A 1 207 ? -5.825 8.146 10.398 1.00 91.62 207 ILE A O 1
ATOM 1639 N N . ILE A 1 208 ? -7.359 8.778 8.882 1.00 92.38 208 ILE A N 1
ATOM 1640 C CA . ILE A 1 208 ? -7.924 7.437 8.701 1.00 92.38 208 ILE A CA 1
ATOM 1641 C C . ILE A 1 208 ? -7.000 6.556 7.840 1.00 92.38 208 ILE A C 1
ATOM 1643 O O . ILE A 1 208 ? -6.977 5.336 8.017 1.00 92.38 208 ILE A O 1
ATOM 1647 N N . GLU A 1 209 ? -6.205 7.142 6.939 1.00 91.88 209 GLU A N 1
ATOM 1648 C CA . GLU A 1 209 ? -5.166 6.419 6.197 1.00 91.88 209 GLU A CA 1
ATOM 1649 C C . GLU A 1 209 ? -4.131 5.805 7.141 1.00 91.88 209 GLU A C 1
ATOM 1651 O O . GLU A 1 209 ? -3.697 4.669 6.936 1.00 91.88 209 GLU A O 1
ATOM 1656 N N . GLN A 1 210 ? -3.759 6.529 8.197 1.00 90.25 210 GLN A N 1
ATOM 1657 C CA . GLN A 1 210 ? -2.791 6.060 9.189 1.00 90.25 210 GLN A CA 1
ATOM 1658 C C . GLN A 1 210 ? -3.401 5.112 10.224 1.00 90.25 210 GLN A C 1
ATOM 1660 O O . GLN A 1 210 ? -2.792 4.098 10.562 1.00 90.25 210 GLN A O 1
ATOM 1665 N N . ASP A 1 211 ? -4.601 5.417 10.721 1.00 91.88 211 ASP A N 1
ATOM 1666 C CA . ASP A 1 211 ? -5.325 4.561 11.659 1.00 91.88 211 ASP A CA 1
ATOM 1667 C C . ASP A 1 211 ? -6.813 4.536 11.301 1.00 91.88 211 ASP A C 1
ATOM 1669 O O . ASP A 1 211 ? -7.574 5.461 11.602 1.00 91.88 211 ASP A O 1
ATOM 1673 N N . PHE A 1 212 ? -7.264 3.428 10.711 1.00 93.31 212 PHE A N 1
ATOM 1674 C CA . PHE A 1 212 ? -8.661 3.231 10.351 1.00 93.31 212 PHE A CA 1
ATOM 1675 C C . PHE A 1 212 ? -9.585 3.436 11.553 1.00 93.31 212 PHE A C 1
ATOM 1677 O O . PHE A 1 212 ? -10.693 3.948 11.395 1.00 93.31 212 PHE A O 1
ATOM 1684 N N . HIS A 1 213 ? -9.126 3.119 12.768 1.00 92.75 213 HIS A N 1
ATOM 1685 C CA . HIS A 1 213 ? -9.882 3.265 14.009 1.00 92.75 213 HIS A CA 1
ATOM 1686 C C . HIS A 1 213 ? -9.630 4.594 14.742 1.00 92.75 213 HIS A C 1
ATOM 1688 O O . HIS A 1 213 ? -10.050 4.728 15.893 1.00 92.75 213 HIS A O 1
ATOM 1694 N N . ALA A 1 214 ? -9.034 5.597 14.080 1.00 92.81 214 ALA A N 1
ATOM 1695 C CA . ALA A 1 214 ? -8.789 6.928 14.638 1.00 92.81 214 ALA A CA 1
ATOM 1696 C C . ALA A 1 214 ? -9.997 7.512 15.401 1.00 92.81 214 ALA A C 1
ATOM 1698 O O . ALA A 1 214 ? -11.157 7.458 14.979 1.00 92.81 214 ALA A O 1
ATOM 1699 N N . THR A 1 215 ? -9.740 8.086 16.564 1.00 92.81 215 THR A N 1
ATOM 1700 C CA . THR A 1 215 ? -10.771 8.634 17.448 1.00 92.81 215 THR A CA 1
ATOM 1701 C C . THR A 1 215 ? -11.049 10.105 17.147 1.00 92.81 215 THR A C 1
ATOM 1703 O O . THR A 1 215 ? -10.230 10.800 16.548 1.00 92.81 215 THR A O 1
ATOM 1706 N N . SER A 1 216 ? -12.193 10.617 17.615 1.00 93.56 216 SER A N 1
ATOM 1707 C CA . SER A 1 216 ? -12.506 12.053 17.548 1.00 93.56 216 SER A CA 1
ATOM 1708 C C . SER A 1 216 ? -11.433 12.913 18.211 1.00 93.56 216 SER A C 1
ATOM 1710 O O . SER A 1 216 ? -11.149 13.991 17.713 1.00 93.56 216 SER A O 1
ATOM 1712 N N . ARG A 1 217 ? -10.810 12.419 19.286 1.00 92.69 217 ARG A N 1
ATOM 1713 C CA . ARG A 1 217 ? -9.728 13.116 19.986 1.00 92.69 217 ARG A CA 1
ATOM 1714 C C . ARG A 1 217 ? -8.465 13.234 19.133 1.00 92.69 217 ARG A C 1
ATOM 1716 O O . ARG A 1 217 ? -7.869 14.297 19.103 1.00 92.69 217 ARG A O 1
ATOM 1723 N N . GLN A 1 218 ? -8.079 12.168 18.428 1.00 91.69 218 GLN A N 1
ATOM 1724 C CA . GLN A 1 218 ? -6.942 12.221 17.500 1.00 91.69 218 GLN A CA 1
ATOM 1725 C C . GLN A 1 218 ? -7.212 13.210 16.359 1.00 91.69 218 GLN A C 1
ATOM 1727 O O . GLN A 1 218 ? -6.347 14.010 16.027 1.00 91.69 218 GLN A O 1
ATOM 1732 N N . LEU A 1 219 ? -8.433 13.211 15.814 1.00 92.25 219 LEU A N 1
ATOM 1733 C CA . LEU A 1 219 ? -8.824 14.174 14.782 1.00 92.25 219 LEU A CA 1
ATOM 1734 C C . LEU A 1 219 ? -8.832 15.621 15.304 1.00 92.25 219 LEU A C 1
ATOM 1736 O O . LEU A 1 219 ? -8.405 16.523 14.596 1.00 92.25 219 LEU A O 1
ATOM 1740 N N . GLU A 1 220 ? -9.293 15.847 16.536 1.00 92.19 220 GLU A N 1
ATOM 1741 C CA . GLU A 1 220 ? -9.255 17.162 17.188 1.00 92.19 220 GLU A CA 1
ATOM 1742 C C . GLU A 1 220 ? -7.820 17.679 17.353 1.00 92.19 220 GLU A C 1
ATOM 1744 O O . GLU A 1 220 ? -7.568 18.850 17.080 1.00 92.19 220 GLU A O 1
ATOM 1749 N N . THR A 1 221 ? -6.883 16.812 17.756 1.00 89.88 221 THR A N 1
ATOM 1750 C CA . THR A 1 221 ? -5.459 17.160 17.864 1.00 89.88 221 THR A CA 1
ATOM 1751 C C . THR A 1 221 ? -4.891 17.601 16.516 1.00 89.88 221 THR A C 1
ATOM 1753 O O . THR A 1 221 ? -4.374 18.711 16.433 1.00 89.88 221 THR A O 1
ATOM 1756 N N . ASN A 1 222 ? -5.085 16.813 15.453 1.00 85.88 222 ASN A N 1
ATOM 1757 C CA . ASN A 1 222 ? -4.584 17.164 14.119 1.00 85.88 222 ASN A CA 1
ATOM 1758 C C . ASN A 1 222 ? -5.202 18.465 13.583 1.00 85.88 222 ASN A C 1
ATOM 1760 O O . ASN A 1 222 ? -4.498 19.296 13.020 1.00 85.88 222 ASN A O 1
ATOM 1764 N N . LEU A 1 223 ? -6.509 18.679 13.777 1.00 87.25 223 LEU A N 1
ATOM 1765 C CA . LEU A 1 223 ? -7.159 19.933 13.377 1.00 87.25 223 LEU A CA 1
ATOM 1766 C C . LEU A 1 223 ? -6.555 21.137 14.112 1.00 87.25 223 LEU A C 1
ATOM 1768 O O . LEU A 1 223 ? -6.302 22.170 13.499 1.00 87.25 223 LEU A O 1
ATOM 1772 N N . SER A 1 224 ? -6.285 20.995 15.411 1.00 86.25 224 SER A N 1
ATOM 1773 C CA . SER A 1 224 ? -5.673 22.062 16.203 1.00 86.25 224 SER A CA 1
ATOM 1774 C C . SER A 1 224 ? -4.243 22.379 15.762 1.00 86.25 224 SER A C 1
ATOM 1776 O O . SER A 1 224 ? -3.854 23.542 15.814 1.00 86.25 224 SER A O 1
ATOM 1778 N N . GLU A 1 225 ? -3.464 21.376 15.353 1.00 86.00 225 GLU A N 1
ATOM 1779 C CA . GLU A 1 225 ? -2.097 21.556 14.838 1.00 86.00 225 GLU A CA 1
ATOM 1780 C C . GLU A 1 225 ? -2.082 22.282 13.487 1.00 86.00 225 GLU A C 1
ATOM 1782 O O . GLU A 1 225 ? -1.183 23.075 13.222 1.00 86.00 225 GLU A O 1
ATOM 1787 N N . LEU A 1 226 ? -3.120 22.081 12.672 1.00 83.75 226 LEU A N 1
ATOM 1788 C CA . LEU A 1 226 ? -3.310 22.763 11.390 1.00 83.75 226 LEU A CA 1
ATOM 1789 C C . LEU A 1 226 ? -3.950 24.158 11.522 1.00 83.75 226 LEU A C 1
ATOM 1791 O O . LEU A 1 226 ? -4.115 24.853 10.523 1.00 83.75 226 LEU A O 1
ATOM 1795 N N . GLY A 1 227 ? -4.298 24.589 12.740 1.00 83.12 227 GLY A N 1
ATOM 1796 C CA . GLY A 1 227 ? -4.930 25.887 12.995 1.00 83.12 227 GLY A CA 1
ATOM 1797 C C . GLY A 1 227 ? -6.418 25.957 12.627 1.00 83.12 227 GLY A C 1
ATOM 1798 O O . GLY A 1 227 ? -6.975 27.052 12.552 1.00 83.12 227 GLY A O 1
ATOM 1799 N N . GLU A 1 228 ? -7.069 24.811 12.419 1.00 83.38 228 GLU A N 1
ATOM 1800 C CA . GLU A 1 228 ? -8.493 24.728 12.087 1.00 83.38 228 GLU A CA 1
ATOM 1801 C C . GLU A 1 228 ? -9.385 24.972 13.321 1.00 83.38 228 GLU A C 1
ATOM 1803 O O . GLU A 1 228 ? -9.002 24.676 14.463 1.00 83.38 228 GLU A O 1
ATOM 1808 N N . PRO A 1 229 ? -10.608 25.508 13.139 1.00 82.94 229 PRO A N 1
ATOM 1809 C CA . PRO A 1 229 ? -11.482 25.841 14.248 1.00 82.94 229 PRO A CA 1
ATOM 1810 C C . PRO A 1 229 ? -11.951 24.588 14.992 1.00 82.94 229 PRO A C 1
ATOM 1812 O O . PRO A 1 229 ? -12.296 23.553 14.414 1.00 82.94 229 PRO A O 1
ATOM 1815 N N . LYS A 1 230 ? -12.043 24.717 16.318 1.00 86.31 230 LYS A N 1
ATOM 1816 C CA . LYS A 1 230 ? -12.478 23.631 17.194 1.00 86.31 230 LYS A CA 1
ATOM 1817 C C . LYS A 1 230 ? -13.894 23.171 16.839 1.00 86.31 230 LYS A C 1
ATOM 1819 O O . LYS A 1 230 ? -14.851 23.943 16.902 1.00 86.31 230 LYS A O 1
ATOM 1824 N N . MET A 1 231 ? -14.046 21.882 16.543 1.00 88.94 231 MET A N 1
ATOM 1825 C CA . MET A 1 231 ? -15.347 21.262 16.284 1.00 88.94 231 MET A CA 1
ATOM 1826 C C . MET A 1 231 ? -15.844 20.468 17.495 1.00 88.94 231 MET A C 1
ATOM 1828 O O . MET A 1 231 ? -15.064 19.963 18.299 1.00 88.94 231 MET A O 1
ATOM 1832 N N . SER A 1 232 ? -17.167 20.305 17.611 1.00 92.12 232 SER A N 1
ATOM 1833 C CA . SER A 1 232 ? -17.740 19.440 18.650 1.00 92.12 232 SER A CA 1
ATOM 1834 C C . SER A 1 232 ? -17.366 17.971 18.426 1.00 92.12 232 SER A C 1
ATOM 1836 O O . SER A 1 232 ? -17.339 17.492 17.287 1.00 92.12 232 SER A O 1
ATOM 1838 N N . GLU A 1 233 ? -17.191 17.214 19.510 1.00 92.94 233 GLU A N 1
ATOM 1839 C CA . GLU A 1 233 ? -16.877 15.784 19.436 1.00 92.94 233 GLU A CA 1
ATOM 1840 C C . GLU A 1 233 ? -17.916 14.996 18.614 1.00 92.94 233 GLU A C 1
ATOM 1842 O O . GLU A 1 233 ? -17.567 14.125 17.814 1.00 92.94 233 GLU A O 1
ATOM 1847 N N . ARG A 1 234 ? -19.206 15.340 18.748 1.00 94.06 234 ARG A N 1
ATOM 1848 C CA . ARG A 1 234 ? -20.297 14.738 17.964 1.00 94.06 234 ARG A CA 1
ATOM 1849 C C . ARG A 1 234 ? -20.091 14.944 16.461 1.00 94.06 234 ARG A C 1
ATOM 1851 O O . ARG A 1 234 ? -20.306 14.011 15.686 1.00 94.06 234 ARG A O 1
ATOM 1858 N N . THR A 1 235 ? -19.674 16.142 16.050 1.00 92.56 235 THR A N 1
ATOM 1859 C CA . THR A 1 235 ? -19.383 16.465 14.646 1.00 92.56 235 THR A CA 1
ATOM 1860 C C . THR A 1 235 ? -18.202 15.648 14.134 1.00 92.56 235 THR A C 1
ATOM 1862 O O . THR A 1 235 ? -18.312 15.035 13.072 1.00 92.56 235 THR A O 1
ATOM 1865 N N . LEU A 1 236 ? -17.116 15.575 14.910 1.00 93.31 236 LEU A N 1
ATOM 1866 C CA . LEU A 1 236 ? -15.913 14.812 14.563 1.00 93.31 236 LEU A CA 1
ATOM 1867 C C . LEU A 1 236 ? -16.220 13.319 14.390 1.00 93.31 236 LEU A C 1
ATOM 1869 O O . LEU A 1 236 ? -15.887 12.728 13.364 1.00 93.31 236 LEU A O 1
ATOM 1873 N N . ARG A 1 237 ? -16.950 12.715 15.339 1.00 92.75 237 ARG A N 1
ATOM 1874 C CA . ARG A 1 237 ? -17.389 11.310 15.243 1.00 92.75 237 ARG A CA 1
ATOM 1875 C C . ARG A 1 237 ? -18.252 11.061 14.003 1.00 92.75 237 ARG A C 1
ATOM 1877 O O . ARG A 1 237 ? -18.074 10.048 13.326 1.00 92.75 237 ARG A O 1
ATOM 1884 N N . ARG A 1 238 ? -19.174 11.982 13.687 1.00 92.50 238 ARG A N 1
ATOM 1885 C CA . ARG A 1 238 ? -20.028 11.886 12.492 1.00 92.50 238 ARG A CA 1
ATOM 1886 C C . ARG A 1 238 ? -19.199 11.922 11.207 1.00 92.50 238 ARG A C 1
ATOM 1888 O O . ARG A 1 238 ? -19.459 11.113 10.321 1.00 92.50 238 ARG A O 1
ATOM 1895 N N . ARG A 1 239 ? -18.208 12.816 11.118 1.00 90.75 239 ARG A N 1
ATOM 1896 C CA . ARG A 1 239 ? -17.302 12.916 9.961 1.00 90.75 239 ARG A CA 1
ATOM 1897 C C . ARG A 1 239 ? -16.472 11.642 9.787 1.00 90.75 239 ARG A C 1
ATOM 1899 O O . ARG A 1 239 ? -16.549 11.030 8.727 1.00 90.75 239 ARG A O 1
ATOM 1906 N N . LEU A 1 240 ? -15.798 11.173 10.843 1.00 93.12 240 LEU A N 1
ATOM 1907 C CA . LEU A 1 240 ? -15.031 9.917 10.816 1.00 93.12 240 LEU A CA 1
ATOM 1908 C C . LEU A 1 240 ? -15.887 8.735 10.333 1.00 93.12 240 LEU A C 1
ATOM 1910 O O . LEU A 1 240 ? -15.474 7.967 9.468 1.00 93.12 240 LEU A O 1
ATOM 1914 N N . SER A 1 241 ? -17.109 8.597 10.859 1.00 91.69 241 SER A N 1
ATOM 1915 C CA . SER A 1 241 ? -18.020 7.520 10.454 1.00 91.69 241 SER A CA 1
ATOM 1916 C C . SER A 1 241 ? -18.466 7.637 8.992 1.00 91.69 241 SER A C 1
ATOM 1918 O O . SER A 1 241 ? -18.559 6.620 8.304 1.00 91.69 241 SER A O 1
ATOM 1920 N N . ALA A 1 242 ? -18.726 8.855 8.511 1.00 89.69 242 ALA A N 1
ATOM 1921 C CA . ALA A 1 242 ? -19.139 9.092 7.133 1.00 89.69 242 ALA A CA 1
ATOM 1922 C C . ALA A 1 242 ? -18.042 8.708 6.131 1.00 89.69 242 ALA A C 1
ATOM 1924 O O . ALA A 1 242 ? -18.343 8.022 5.154 1.00 89.69 242 ALA A O 1
ATOM 1925 N N . VAL A 1 243 ? -16.788 9.095 6.391 1.00 88.25 243 VAL A N 1
ATOM 1926 C CA . VAL A 1 243 ? -15.658 8.787 5.501 1.00 88.25 243 VAL A CA 1
ATOM 1927 C C . VAL A 1 243 ? -15.368 7.281 5.497 1.00 88.25 243 VAL A C 1
ATOM 1929 O O . VAL A 1 243 ? -15.314 6.683 4.422 1.00 88.25 243 VAL A O 1
ATOM 1932 N N . ARG A 1 244 ? -15.322 6.631 6.673 1.00 89.69 244 ARG A N 1
ATOM 1933 C CA . ARG A 1 244 ? -15.117 5.170 6.802 1.00 89.69 244 ARG A CA 1
ATOM 1934 C C . ARG A 1 244 ? -16.094 4.335 5.984 1.00 89.69 244 ARG A C 1
ATOM 1936 O O . ARG A 1 244 ? -15.688 3.371 5.356 1.00 89.69 244 ARG A O 1
ATOM 1943 N N . LYS A 1 245 ? -17.383 4.683 6.021 1.00 83.69 245 LYS A N 1
ATOM 1944 C CA . LYS A 1 245 ? -18.429 3.892 5.357 1.00 83.69 245 LYS A CA 1
ATOM 1945 C C . LYS A 1 245 ? -18.448 4.058 3.842 1.00 83.69 245 LYS A C 1
ATOM 1947 O O . LYS A 1 245 ? -18.951 3.178 3.158 1.00 83.69 245 LYS A O 1
ATOM 1952 N N . LYS A 1 246 ? -18.009 5.212 3.336 1.00 76.62 246 LYS A N 1
ATOM 1953 C CA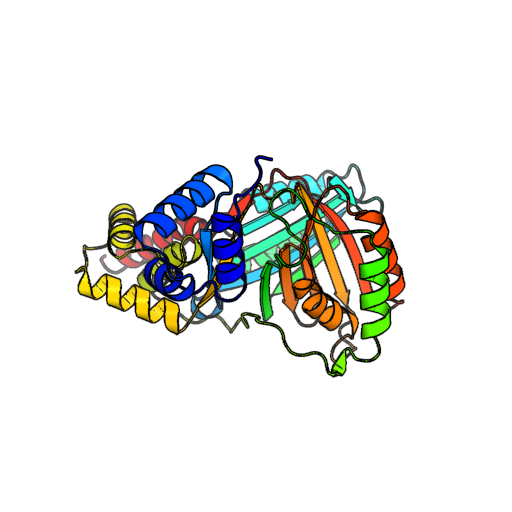 . LYS A 1 246 ? -18.241 5.600 1.940 1.00 76.62 246 LYS A CA 1
ATOM 1954 C C . LYS A 1 246 ? -17.016 5.461 1.046 1.00 76.62 246 LYS A C 1
ATOM 1956 O O . LYS A 1 246 ? -17.200 5.284 -0.150 1.00 76.62 246 LYS A O 1
ATOM 1961 N N . ARG A 1 247 ? -15.804 5.608 1.594 1.00 75.06 247 ARG A N 1
ATOM 1962 C CA . ARG A 1 247 ? -14.615 5.927 0.781 1.00 75.06 247 ARG A CA 1
ATOM 1963 C C . ARG A 1 247 ? -13.388 5.050 1.036 1.00 75.06 247 ARG A C 1
ATOM 1965 O O . ARG A 1 247 ? -12.355 5.290 0.421 1.00 75.06 247 ARG A O 1
ATOM 1972 N N . ILE A 1 248 ? -13.459 4.103 1.977 1.00 85.06 248 ILE A N 1
ATOM 1973 C CA . ILE A 1 248 ? -12.267 3.417 2.491 1.00 85.06 248 ILE A CA 1
ATOM 1974 C C . ILE A 1 248 ? -12.467 1.913 2.575 1.00 85.06 248 ILE A C 1
ATOM 1976 O O . ILE A 1 248 ? -13.454 1.436 3.133 1.00 85.06 248 ILE A O 1
ATOM 1980 N N . VAL A 1 249 ? -11.452 1.181 2.124 1.00 89.06 249 VAL A N 1
ATOM 1981 C CA . VAL A 1 249 ? -11.281 -0.245 2.400 1.00 89.06 249 VAL A CA 1
ATOM 1982 C C . VAL A 1 249 ? -10.195 -0.401 3.471 1.00 89.06 249 VAL A C 1
ATOM 1984 O O . VAL A 1 249 ? -9.043 -0.039 3.211 1.00 89.06 249 VAL A O 1
ATOM 1987 N N . PRO A 1 250 ? -10.517 -0.888 4.684 1.00 92.31 250 PRO A N 1
ATOM 1988 C CA . PRO A 1 250 ? -9.511 -1.089 5.716 1.00 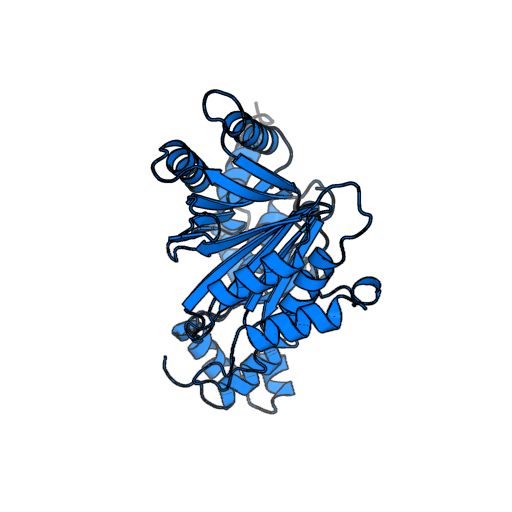92.31 250 PRO A CA 1
ATOM 1989 C C . PRO A 1 250 ? -8.610 -2.277 5.367 1.00 92.31 250 PRO A C 1
ATOM 1991 O O . PRO A 1 250 ? -9.075 -3.292 4.848 1.00 92.31 250 PRO A O 1
ATOM 1994 N N . TYR A 1 251 ? -7.323 -2.168 5.687 1.00 92.31 251 TYR A N 1
ATOM 1995 C CA . TYR A 1 251 ? -6.355 -3.250 5.529 1.00 92.31 251 TYR A CA 1
ATOM 1996 C C . TYR A 1 251 ? -5.394 -3.313 6.715 1.00 92.31 251 TYR A C 1
ATOM 1998 O O . TYR A 1 251 ? -5.127 -2.314 7.386 1.00 92.31 251 TYR A O 1
ATOM 2006 N N . LEU A 1 252 ? -4.871 -4.509 6.985 1.00 92.94 252 LEU A N 1
ATOM 2007 C CA . LEU A 1 252 ? -3.937 -4.729 8.081 1.00 92.94 252 LEU A CA 1
ATOM 2008 C C . LEU A 1 252 ? -2.504 -4.433 7.626 1.00 92.94 252 LEU A C 1
ATOM 2010 O O . LEU A 1 252 ? -1.980 -5.099 6.734 1.00 92.94 252 LEU A O 1
ATOM 2014 N N . ARG A 1 253 ? -1.850 -3.465 8.267 1.00 92.50 253 ARG A N 1
ATOM 2015 C CA . ARG A 1 253 ? -0.407 -3.245 8.176 1.00 92.50 253 ARG A CA 1
ATOM 2016 C C . ARG A 1 253 ? 0.255 -3.837 9.412 1.00 92.50 253 ARG A C 1
ATOM 2018 O O . ARG A 1 253 ? -0.062 -3.494 10.548 1.00 92.50 253 ARG A O 1
ATOM 2025 N N . ILE A 1 254 ? 1.199 -4.731 9.174 1.00 92.19 254 ILE A N 1
ATOM 2026 C CA . ILE A 1 254 ? 2.040 -5.321 10.205 1.00 92.19 254 ILE A CA 1
ATOM 2027 C C . ILE A 1 254 ? 3.452 -5.495 9.643 1.00 92.19 254 ILE A C 1
ATOM 2029 O O . ILE A 1 254 ? 3.642 -5.722 8.442 1.00 92.19 254 ILE A O 1
ATOM 2033 N N . GLU A 1 255 ? 4.431 -5.331 10.518 1.00 90.50 255 GLU A N 1
ATOM 2034 C CA . GLU A 1 255 ? 5.865 -5.410 10.254 1.00 90.50 255 GLU A CA 1
ATOM 2035 C C . GLU A 1 255 ? 6.516 -6.336 11.295 1.00 90.50 255 GLU A C 1
ATOM 2037 O O . GLU A 1 255 ? 5.857 -6.831 12.210 1.00 90.50 255 GLU A O 1
ATOM 2042 N N . ASN A 1 256 ? 7.814 -6.615 11.152 1.00 88.12 256 ASN A N 1
ATOM 2043 C CA . ASN A 1 256 ? 8.578 -7.481 12.064 1.00 88.12 256 ASN A CA 1
ATOM 2044 C C . ASN A 1 256 ? 7.961 -8.875 12.281 1.00 88.12 256 ASN A C 1
ATOM 2046 O O . ASN A 1 256 ? 8.059 -9.445 13.366 1.00 88.12 256 ASN A O 1
ATOM 2050 N N . ILE A 1 257 ? 7.336 -9.419 11.237 1.00 90.81 257 ILE A N 1
ATOM 2051 C CA . ILE A 1 257 ? 6.727 -10.758 11.203 1.00 90.81 257 ILE A CA 1
ATOM 2052 C C . ILE A 1 257 ? 7.563 -11.765 10.401 1.00 90.81 257 ILE A C 1
ATOM 2054 O O . ILE A 1 257 ? 7.046 -12.788 9.973 1.00 90.81 257 ILE A O 1
ATOM 2058 N N . GLY A 1 258 ? 8.852 -11.487 10.178 1.00 89.00 258 GLY A N 1
ATOM 2059 C CA . GLY A 1 258 ? 9.748 -12.369 9.414 1.00 89.00 258 GLY A CA 1
ATOM 2060 C C . GLY A 1 258 ? 9.616 -12.243 7.893 1.00 89.00 258 GLY A C 1
ATOM 2061 O O . GLY A 1 258 ? 9.997 -13.164 7.182 1.00 89.00 258 GLY A O 1
ATOM 2062 N N . LEU A 1 259 ? 9.068 -11.121 7.413 1.00 89.81 259 LEU A N 1
ATOM 2063 C CA . LEU A 1 259 ? 9.052 -10.727 6.004 1.00 89.81 259 LEU A CA 1
ATOM 2064 C C . LEU A 1 259 ? 10.085 -9.612 5.796 1.00 89.81 259 LEU A C 1
ATOM 2066 O O . LEU A 1 259 ? 9.735 -8.436 5.884 1.00 89.81 259 LEU A O 1
ATOM 2070 N N . SER A 1 260 ? 11.359 -9.974 5.657 1.00 87.56 260 SER A N 1
ATOM 2071 C CA . SER A 1 260 ? 12.474 -9.018 5.546 1.00 87.56 260 SER A CA 1
ATOM 2072 C C . SER A 1 260 ? 12.905 -8.734 4.111 1.00 87.56 260 SER A C 1
ATOM 2074 O O . SER A 1 260 ? 13.692 -7.824 3.897 1.00 87.56 260 SER A O 1
ATOM 2076 N N . GLN A 1 261 ? 12.393 -9.465 3.120 1.00 87.12 261 GLN A N 1
ATOM 2077 C CA . GLN A 1 261 ? 12.734 -9.227 1.726 1.00 87.12 261 GLN A CA 1
ATOM 2078 C C . GLN A 1 261 ? 11.598 -8.511 1.002 1.00 87.12 261 GLN A C 1
ATOM 2080 O O . GLN A 1 261 ? 10.499 -9.052 0.889 1.00 87.12 261 GLN A O 1
ATOM 2085 N N . ARG A 1 262 ? 11.874 -7.329 0.440 1.00 89.81 262 ARG A N 1
ATOM 2086 C CA . ARG A 1 262 ? 10.919 -6.609 -0.407 1.00 89.81 262 ARG A CA 1
ATOM 2087 C C . ARG A 1 262 ? 11.259 -6.740 -1.887 1.00 89.81 262 ARG A C 1
ATOM 2089 O O . ARG A 1 262 ? 12.357 -6.396 -2.321 1.00 89.81 262 ARG A O 1
ATOM 2096 N N . ILE A 1 263 ? 10.293 -7.195 -2.676 1.00 89.25 263 ILE A N 1
ATOM 2097 C CA . ILE A 1 263 ? 10.435 -7.387 -4.122 1.00 89.25 263 ILE A CA 1
ATOM 2098 C C . ILE A 1 263 ? 9.396 -6.530 -4.829 1.00 89.25 263 ILE A C 1
ATOM 2100 O O . ILE A 1 263 ? 8.220 -6.562 -4.475 1.00 89.25 263 ILE A O 1
ATOM 2104 N N . ALA A 1 264 ? 9.818 -5.789 -5.847 1.00 90.94 264 ALA A N 1
ATOM 2105 C CA . ALA A 1 264 ? 8.915 -5.124 -6.771 1.00 90.94 264 ALA A CA 1
ATOM 2106 C C . ALA A 1 264 ? 8.902 -5.884 -8.100 1.00 90.94 264 ALA A C 1
ATOM 2108 O O . ALA A 1 264 ? 9.949 -6.149 -8.690 1.00 90.94 264 ALA A O 1
ATOM 2109 N N . ILE A 1 265 ? 7.704 -6.218 -8.564 1.00 90.56 265 ILE A N 1
ATOM 2110 C CA . ILE A 1 265 ? 7.429 -6.814 -9.869 1.00 90.56 265 ILE A CA 1
ATOM 2111 C C . ILE A 1 265 ? 6.606 -5.793 -10.640 1.00 90.56 265 ILE A C 1
ATOM 2113 O O . ILE A 1 265 ? 5.546 -5.390 -10.177 1.00 90.56 265 ILE A O 1
ATOM 2117 N N . SER A 1 266 ? 7.081 -5.348 -11.795 1.00 90.50 266 SER A N 1
ATOM 2118 C CA . SER A 1 266 ? 6.325 -4.476 -12.692 1.00 90.50 266 SER A CA 1
ATOM 2119 C C . SER A 1 266 ? 6.192 -5.128 -14.057 1.00 90.50 266 SER A C 1
ATOM 2121 O O . SER A 1 266 ? 7.179 -5.562 -14.643 1.00 90.50 266 SER A O 1
ATOM 2123 N N . LEU A 1 267 ? 4.961 -5.200 -14.531 1.00 89.56 267 LEU A N 1
ATOM 2124 C CA . LEU A 1 267 ? 4.545 -5.807 -15.781 1.00 89.56 267 LEU A CA 1
ATOM 2125 C C . LEU A 1 267 ? 3.973 -4.696 -16.659 1.00 89.56 267 LEU A C 1
ATOM 2127 O O . LEU A 1 267 ? 2.957 -4.100 -16.305 1.00 89.56 267 LEU A O 1
ATOM 2131 N N . GLU A 1 268 ? 4.650 -4.402 -17.762 1.00 88.31 268 GLU A N 1
ATOM 2132 C CA . GLU A 1 268 ? 4.152 -3.531 -18.826 1.00 88.31 268 GLU A CA 1
ATOM 2133 C C . GLU A 1 268 ? 3.635 -4.395 -19.973 1.00 88.31 268 GLU A C 1
ATOM 2135 O O . GLU A 1 268 ? 4.298 -5.347 -20.392 1.00 88.31 268 GLU A O 1
ATOM 2140 N N . GLU A 1 269 ? 2.460 -4.057 -20.488 1.00 82.06 269 GLU A N 1
ATOM 2141 C CA . GLU A 1 269 ? 1.767 -4.851 -21.498 1.00 82.06 269 GLU A CA 1
ATOM 2142 C C . GLU A 1 269 ? 1.402 -3.996 -22.706 1.00 82.06 269 GLU A C 1
ATOM 2144 O O . GLU A 1 269 ? 1.062 -2.813 -22.591 1.00 82.06 269 GLU A O 1
ATOM 2149 N N . ALA A 1 270 ? 1.480 -4.602 -23.891 1.00 73.81 270 ALA A N 1
ATOM 2150 C CA . ALA A 1 270 ? 1.065 -3.947 -25.119 1.00 73.81 270 ALA A CA 1
ATOM 2151 C C . ALA A 1 270 ? -0.451 -3.680 -25.097 1.00 73.81 270 ALA A C 1
ATOM 2153 O O . ALA A 1 270 ? -1.249 -4.579 -24.845 1.00 73.81 270 ALA A O 1
ATOM 2154 N N . ARG A 1 271 ? -0.847 -2.441 -25.419 1.00 62.59 271 ARG A N 1
ATOM 2155 C CA . ARG A 1 271 ? -2.236 -1.934 -25.360 1.00 62.59 271 ARG A CA 1
ATOM 2156 C C . ARG A 1 271 ? -3.252 -2.662 -26.254 1.00 62.59 271 ARG A C 1
ATOM 2158 O O . ARG A 1 271 ? -4.431 -2.346 -26.185 1.00 62.59 271 ARG A O 1
ATOM 2165 N N . GLU A 1 272 ? -2.812 -3.564 -27.126 1.00 56.28 272 GLU A N 1
ATOM 2166 C CA . GLU A 1 272 ? -3.654 -4.199 -28.151 1.00 56.28 272 GLU A CA 1
ATOM 2167 C C . GLU A 1 272 ? -4.366 -5.477 -27.673 1.00 56.28 272 GLU A C 1
ATOM 2169 O O . GLU A 1 272 ? -5.155 -6.049 -28.422 1.00 56.28 272 GLU A O 1
ATOM 2174 N N . LEU A 1 273 ? -4.120 -5.930 -26.440 1.00 55.88 273 LEU A N 1
ATOM 2175 C CA . LEU A 1 273 ? -4.767 -7.109 -25.863 1.00 55.88 273 LEU A CA 1
ATOM 2176 C C . LEU A 1 273 ? -5.792 -6.670 -24.808 1.00 55.88 273 LEU A C 1
ATOM 2178 O O . LEU A 1 273 ? -5.413 -6.229 -23.725 1.00 55.88 273 LEU A O 1
ATOM 2182 N N . ASP A 1 274 ? -7.084 -6.791 -25.135 1.00 48.25 274 ASP A N 1
ATOM 2183 C CA . ASP A 1 274 ? -8.198 -6.666 -24.183 1.00 48.25 274 ASP A CA 1
ATOM 2184 C C . ASP A 1 274 ? -7.976 -7.669 -23.032 1.00 48.25 274 ASP A C 1
ATOM 2186 O O . ASP A 1 274 ? -8.113 -8.875 -23.223 1.00 48.25 274 ASP A O 1
ATOM 2190 N N . ASP A 1 275 ? -7.602 -7.171 -21.850 1.00 50.66 275 ASP A N 1
ATOM 2191 C CA . ASP A 1 275 ? -7.326 -7.944 -20.629 1.00 50.66 275 ASP A CA 1
ATOM 2192 C C . ASP A 1 275 ? -6.262 -9.045 -20.782 1.00 50.66 275 ASP A C 1
ATOM 2194 O O . ASP A 1 275 ? -6.528 -10.226 -21.030 1.00 50.66 275 ASP A O 1
ATOM 2198 N N . SER A 1 276 ? -5.012 -8.679 -20.527 1.00 55.78 276 SER A N 1
ATOM 2199 C CA . SER A 1 276 ? -3.947 -9.662 -20.409 1.00 55.78 276 SER A CA 1
ATOM 2200 C C . SER A 1 276 ? -4.240 -10.680 -19.294 1.00 55.78 276 SER A C 1
ATOM 2202 O O . SER A 1 276 ? -4.553 -10.372 -18.134 1.00 55.78 276 SER A O 1
ATOM 2204 N N . SER A 1 277 ? -4.077 -11.959 -19.625 1.00 68.50 277 SER A N 1
ATOM 2205 C CA . SER A 1 277 ? -4.217 -13.031 -18.643 1.00 68.50 277 SER A CA 1
ATOM 2206 C C . SER A 1 277 ? -3.223 -12.865 -17.486 1.00 68.50 277 SER A C 1
ATOM 2208 O O . SER A 1 277 ? -3.537 -13.229 -16.357 1.00 68.50 277 SER A O 1
ATOM 2210 N N . LEU A 1 278 ? -2.040 -12.284 -17.731 1.00 75.81 278 LEU A N 1
ATOM 2211 C CA . LEU A 1 278 ? -0.970 -12.219 -16.739 1.00 75.81 278 LEU A CA 1
ATOM 2212 C C . LEU A 1 278 ? -1.156 -11.114 -15.692 1.00 75.81 278 LEU A C 1
ATOM 2214 O O . LEU A 1 278 ? -0.944 -11.390 -14.511 1.00 75.81 278 LEU A O 1
ATOM 2218 N N . SER A 1 279 ? -1.610 -9.910 -16.060 1.00 79.31 279 SER A N 1
ATOM 2219 C CA . SER A 1 279 ? -1.959 -8.884 -15.061 1.00 79.31 279 SER A CA 1
ATOM 2220 C C . SER A 1 279 ? -3.036 -9.394 -14.102 1.00 79.31 279 SER A C 1
ATOM 2222 O O . SER A 1 279 ? -2.906 -9.291 -12.876 1.00 79.31 279 SER A O 1
ATOM 2224 N N . ARG A 1 280 ? -4.095 -10.007 -14.646 1.00 76.81 280 ARG A N 1
ATOM 2225 C CA . ARG A 1 280 ? -5.172 -10.591 -13.839 1.00 76.81 280 ARG A CA 1
ATOM 2226 C C . ARG A 1 280 ? -4.666 -11.731 -12.953 1.00 76.81 280 ARG A C 1
ATOM 2228 O O . ARG A 1 280 ? -5.004 -11.769 -11.771 1.00 76.81 280 ARG A O 1
ATOM 2235 N N . LEU A 1 281 ? -3.799 -12.601 -13.473 1.00 79.38 281 LEU A N 1
ATOM 2236 C CA . LEU A 1 281 ? -3.141 -13.637 -12.674 1.00 79.38 281 LEU A CA 1
ATOM 2237 C C . LEU A 1 281 ? -2.343 -13.050 -11.507 1.00 79.38 281 LEU A C 1
ATOM 2239 O O . LEU A 1 281 ? -2.507 -13.517 -10.382 1.00 79.38 281 LEU A O 1
ATOM 2243 N N . LEU A 1 282 ? -1.517 -12.025 -11.740 1.00 80.75 282 LEU A N 1
ATOM 2244 C CA . LEU A 1 282 ? -0.728 -11.385 -10.682 1.00 80.75 282 LEU A CA 1
ATOM 2245 C C . LEU A 1 282 ? -1.624 -10.813 -9.580 1.00 80.75 282 LEU A C 1
ATOM 2247 O O . LEU A 1 282 ? -1.353 -11.024 -8.398 1.00 80.75 282 LEU A O 1
ATOM 2251 N N . ARG A 1 283 ? -2.726 -10.150 -9.955 1.00 83.81 283 ARG A N 1
ATOM 2252 C CA . ARG A 1 283 ? -3.715 -9.628 -8.997 1.00 83.81 283 ARG A CA 1
ATOM 2253 C C . ARG A 1 283 ? -4.313 -10.731 -8.127 1.00 83.81 283 ARG A C 1
ATOM 2255 O O . ARG A 1 283 ? -4.458 -10.554 -6.920 1.00 83.81 283 ARG A O 1
ATOM 2262 N N . VAL A 1 284 ? -4.630 -11.879 -8.716 1.00 80.94 284 VAL A N 1
ATOM 2263 C CA . VAL A 1 284 ? -5.215 -13.012 -7.988 1.00 80.94 284 VAL A CA 1
ATOM 2264 C C . VAL A 1 284 ? -4.177 -13.680 -7.090 1.00 80.94 284 VAL A C 1
ATOM 2266 O O . VAL A 1 284 ? -4.447 -13.920 -5.911 1.00 80.94 284 VAL A O 1
ATOM 2269 N N . GLN A 1 285 ? -2.964 -13.912 -7.600 1.00 81.06 285 GLN A N 1
ATOM 2270 C CA . GLN A 1 285 ? -1.863 -14.481 -6.819 1.00 81.06 285 GLN A CA 1
ATOM 2271 C C . GLN A 1 285 ? -1.448 -13.576 -5.655 1.00 81.06 285 GLN A C 1
ATOM 2273 O O . GLN A 1 285 ? -1.026 -14.076 -4.618 1.00 81.06 285 GLN A O 1
ATOM 2278 N N . ALA A 1 286 ? -1.648 -12.260 -5.738 1.00 85.00 286 ALA A N 1
ATOM 2279 C CA . ALA A 1 286 ? -1.373 -11.362 -4.618 1.00 85.00 286 ALA A CA 1
ATOM 2280 C C . ALA A 1 286 ? -2.127 -11.747 -3.323 1.00 85.00 286 ALA A C 1
ATOM 2282 O O . ALA A 1 286 ? -1.652 -11.455 -2.228 1.00 85.00 286 ALA A O 1
ATOM 2283 N N . THR A 1 287 ? -3.261 -12.454 -3.421 1.00 82.12 287 THR A N 1
ATOM 2284 C CA . THR A 1 287 ? -4.015 -12.961 -2.256 1.00 82.12 287 THR A CA 1
ATOM 2285 C C . THR A 1 287 ? -3.403 -14.192 -1.594 1.00 82.12 287 THR A C 1
ATOM 2287 O O . THR A 1 287 ? -3.671 -14.464 -0.421 1.00 82.12 287 THR A O 1
ATOM 2290 N N . THR A 1 288 ? -2.599 -14.960 -2.327 1.00 81.00 288 THR A N 1
ATOM 2291 C CA . THR A 1 288 ? -1.963 -16.189 -1.834 1.00 81.00 288 THR A CA 1
ATOM 2292 C C . THR A 1 288 ? -0.603 -15.902 -1.201 1.00 81.00 288 THR A C 1
ATOM 2294 O O . THR A 1 288 ? -0.094 -16.717 -0.432 1.00 81.00 288 THR A O 1
ATOM 2297 N N . LEU A 1 289 ? -0.041 -14.724 -1.476 1.00 85.75 289 LEU A N 1
ATOM 2298 C CA . LEU A 1 289 ? 1.258 -14.290 -0.983 1.00 85.75 289 LEU A CA 1
ATOM 2299 C C . LEU A 1 289 ? 1.180 -13.718 0.443 1.00 85.75 289 LEU A C 1
ATOM 2301 O O . LEU A 1 289 ? 0.159 -13.131 0.812 1.00 85.75 289 LEU A O 1
ATOM 2305 N N . PRO A 1 290 ? 2.263 -13.842 1.241 1.00 88.81 290 PRO A N 1
ATOM 2306 C CA . PRO A 1 290 ? 2.315 -13.378 2.627 1.00 88.81 290 PRO A CA 1
ATOM 2307 C C . PRO A 1 290 ? 1.794 -11.957 2.816 1.00 88.81 290 PRO A C 1
ATOM 2309 O O . PRO A 1 290 ? 0.897 -11.719 3.624 1.00 88.81 290 PRO A O 1
ATOM 2312 N N . LYS A 1 291 ? 2.337 -11.017 2.043 1.00 91.12 291 LYS A N 1
ATOM 2313 C CA . LYS A 1 291 ? 1.923 -9.622 2.029 1.00 91.12 291 LYS A CA 1
ATOM 2314 C C . LYS A 1 291 ? 2.227 -9.028 0.663 1.00 91.12 291 LYS A C 1
ATOM 2316 O O . LYS A 1 291 ? 3.360 -9.108 0.189 1.00 91.12 291 LYS A O 1
ATOM 2321 N N . ALA A 1 292 ? 1.210 -8.441 0.048 1.00 91.19 292 ALA A N 1
ATOM 2322 C CA . ALA A 1 292 ? 1.304 -7.893 -1.295 1.00 91.19 292 ALA A CA 1
ATOM 2323 C C . ALA A 1 292 ? 0.528 -6.580 -1.407 1.00 91.19 292 ALA A C 1
ATOM 2325 O O . ALA A 1 292 ? -0.578 -6.448 -0.882 1.00 91.19 292 ALA A O 1
ATOM 2326 N N . ARG A 1 293 ? 1.090 -5.617 -2.131 1.00 92.56 293 ARG A N 1
ATOM 2327 C CA . ARG A 1 293 ? 0.393 -4.425 -2.615 1.00 92.56 293 ARG A CA 1
ATOM 2328 C C . ARG A 1 293 ? 0.390 -4.466 -4.131 1.00 92.56 293 ARG A C 1
ATOM 2330 O O . ARG A 1 293 ? 1.446 -4.653 -4.723 1.00 92.56 293 ARG A O 1
ATOM 2337 N N . VAL A 1 294 ? -0.770 -4.267 -4.743 1.00 92.69 294 VAL A N 1
ATOM 2338 C CA . VAL A 1 294 ? -0.911 -4.216 -6.199 1.00 92.69 294 VAL A CA 1
ATOM 2339 C C . VAL A 1 294 ? -1.466 -2.862 -6.607 1.00 92.69 294 VAL A C 1
ATOM 2341 O O . VAL A 1 294 ? -2.463 -2.407 -6.046 1.00 92.69 294 VAL A O 1
ATOM 2344 N N . VAL A 1 295 ? -0.829 -2.238 -7.591 1.00 93.81 295 VAL A N 1
ATOM 2345 C CA . VAL A 1 295 ? -1.291 -1.025 -8.266 1.00 93.81 295 VAL A CA 1
ATOM 2346 C C . VAL A 1 295 ? -1.379 -1.343 -9.754 1.00 93.81 295 VAL A C 1
ATOM 2348 O O . VAL A 1 295 ? -0.427 -1.864 -10.332 1.00 93.81 295 VAL A O 1
ATOM 2351 N N . HIS A 1 296 ? -2.537 -1.097 -10.362 1.00 91.38 296 HIS A N 1
ATOM 2352 C CA . HIS A 1 296 ? -2.802 -1.521 -11.738 1.00 91.38 296 HIS A CA 1
ATOM 2353 C C . HIS A 1 296 ? -3.546 -0.451 -12.541 1.00 91.38 296 HIS A C 1
ATOM 2355 O O . HIS A 1 296 ? -4.422 0.258 -12.031 1.00 91.38 296 HIS A O 1
ATOM 2361 N N . ASN A 1 297 ? -3.218 -0.383 -13.827 1.00 90.50 297 ASN A N 1
ATOM 2362 C CA . ASN A 1 297 ? -4.029 0.203 -14.886 1.00 90.50 297 ASN A CA 1
ATOM 2363 C C . ASN A 1 297 ? -4.013 -0.688 -16.136 1.00 90.50 297 ASN A C 1
ATOM 2365 O O . ASN A 1 297 ? -3.443 -1.779 -16.108 1.00 90.50 297 ASN A O 1
ATOM 2369 N N . ASP A 1 298 ? -4.633 -0.220 -17.212 1.00 83.75 298 ASP A N 1
ATOM 2370 C CA . ASP A 1 298 ? -4.879 -1.011 -18.421 1.00 83.75 298 ASP A CA 1
ATOM 2371 C C . ASP A 1 298 ? -3.612 -1.588 -19.077 1.00 83.75 298 ASP A C 1
ATOM 2373 O O . ASP A 1 298 ? -3.706 -2.575 -19.795 1.00 83.75 298 ASP A O 1
ATOM 2377 N N . ASN A 1 299 ? -2.432 -0.997 -18.858 1.00 85.75 299 ASN A N 1
ATOM 2378 C CA . ASN A 1 299 ? -1.193 -1.410 -19.526 1.00 85.75 299 ASN A CA 1
ATOM 2379 C C . ASN A 1 299 ? 0.018 -1.582 -18.595 1.00 85.75 299 ASN A C 1
ATOM 2381 O O . ASN A 1 299 ? 1.115 -1.894 -19.059 1.00 85.75 299 ASN A O 1
ATOM 2385 N N . LEU A 1 300 ? -0.151 -1.341 -17.297 1.00 90.81 300 LEU A N 1
ATOM 2386 C CA . LEU A 1 300 ? 0.898 -1.422 -16.293 1.00 90.81 300 LEU A CA 1
ATOM 2387 C C . LEU A 1 300 ? 0.331 -2.020 -15.008 1.00 90.81 300 LEU A C 1
ATOM 2389 O O . LEU A 1 300 ? -0.656 -1.547 -14.444 1.00 90.81 300 LEU A O 1
ATOM 2393 N N . THR A 1 301 ? 0.995 -3.053 -14.509 1.00 92.12 301 THR A N 1
ATOM 2394 C CA . THR A 1 301 ? 0.694 -3.669 -13.218 1.00 92.12 301 THR A CA 1
ATOM 2395 C C . THR A 1 301 ? 1.963 -3.741 -12.396 1.00 92.12 301 THR A C 1
ATOM 2397 O O . THR A 1 301 ? 2.934 -4.370 -12.804 1.00 92.12 301 THR A O 1
ATOM 2400 N N . SER A 1 302 ? 1.954 -3.126 -11.220 1.00 93.31 302 SER A N 1
ATOM 2401 C CA . SER A 1 302 ? 3.051 -3.200 -10.263 1.00 93.31 302 SER A CA 1
ATOM 2402 C C . SER A 1 302 ? 2.588 -3.907 -8.998 1.00 93.31 302 SER A C 1
ATOM 2404 O O . SER A 1 302 ? 1.563 -3.566 -8.411 1.00 93.31 302 SER A O 1
ATOM 2406 N N . MET A 1 303 ? 3.357 -4.900 -8.574 1.00 92.50 303 MET A N 1
ATOM 2407 C CA . MET A 1 303 ? 3.138 -5.682 -7.373 1.00 92.50 303 MET A CA 1
ATOM 2408 C C . MET A 1 303 ? 4.367 -5.583 -6.475 1.00 92.50 303 MET A C 1
ATOM 2410 O O . MET A 1 303 ? 5.474 -5.939 -6.871 1.00 92.50 303 MET A O 1
ATOM 2414 N N . ILE A 1 304 ? 4.160 -5.107 -5.255 1.00 92.31 304 ILE A N 1
ATOM 2415 C CA . ILE A 1 304 ? 5.177 -5.032 -4.210 1.00 92.31 304 ILE A CA 1
ATOM 2416 C C . ILE A 1 304 ? 4.897 -6.153 -3.222 1.00 92.31 304 ILE A C 1
ATOM 2418 O O . ILE A 1 304 ? 3.799 -6.232 -2.670 1.00 92.31 304 ILE A O 1
ATOM 2422 N N . LEU A 1 305 ? 5.885 -7.007 -2.996 1.00 91.25 305 LE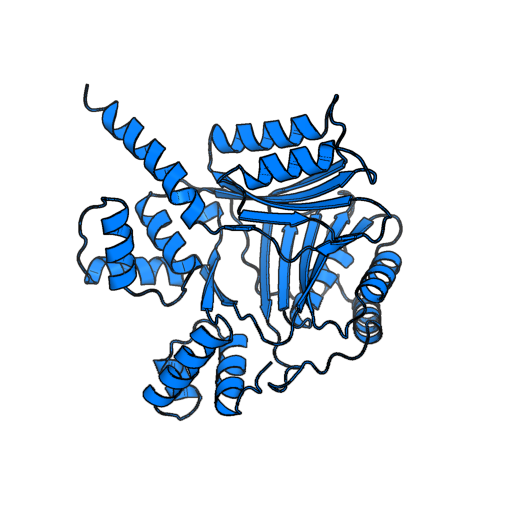U A N 1
ATOM 2423 C CA . LEU A 1 305 ? 5.805 -8.164 -2.119 1.00 91.25 305 LEU A CA 1
ATOM 2424 C C . LEU A 1 305 ? 6.736 -7.982 -0.932 1.00 91.25 305 LEU A C 1
ATOM 2426 O O . LEU A 1 305 ? 7.898 -7.639 -1.131 1.00 91.25 305 LEU A O 1
ATOM 2430 N N . ASP A 1 306 ? 6.250 -8.287 0.268 1.00 90.94 306 ASP A N 1
ATOM 2431 C CA . ASP A 1 306 ? 7.115 -8.550 1.418 1.00 90.94 306 ASP A CA 1
ATOM 2432 C C . ASP A 1 306 ? 7.149 -10.074 1.633 1.00 90.94 306 ASP A C 1
ATOM 2434 O O . ASP A 1 306 ? 6.114 -10.696 1.892 1.00 90.94 306 ASP A O 1
ATOM 2438 N N . LEU A 1 307 ? 8.330 -10.681 1.510 1.00 88.44 307 LEU A N 1
ATOM 2439 C CA . LEU A 1 307 ? 8.567 -12.123 1.585 1.00 88.44 307 LEU A CA 1
ATOM 2440 C C . LEU A 1 307 ? 9.606 -12.474 2.668 1.00 88.44 307 LEU A C 1
ATOM 2442 O O . LEU A 1 307 ? 10.411 -11.626 3.064 1.00 88.44 307 LEU A O 1
ATOM 2446 N N . PRO A 1 308 ? 9.615 -13.724 3.161 1.00 87.88 308 PRO A N 1
ATOM 2447 C CA . PRO A 1 308 ? 10.721 -14.251 3.957 1.00 87.88 308 PRO A CA 1
ATOM 2448 C C . PRO A 1 308 ? 11.987 -14.422 3.105 1.00 87.88 308 PRO A C 1
ATOM 2450 O O . PRO A 1 308 ? 11.890 -14.786 1.936 1.00 87.88 308 PRO A O 1
ATOM 2453 N N . GLU A 1 309 ? 13.171 -14.282 3.708 1.00 83.44 309 GLU A N 1
ATOM 2454 C CA . GLU A 1 309 ? 14.473 -14.476 3.023 1.00 83.44 309 GLU A CA 1
ATOM 2455 C C . GLU A 1 309 ? 14.673 -15.888 2.467 1.00 83.44 309 GLU A C 1
ATOM 2457 O O . GLU A 1 309 ? 15.490 -16.101 1.576 1.00 83.44 309 GLU A O 1
ATOM 2462 N N . SER A 1 310 ? 13.931 -16.870 2.987 1.00 80.81 310 SER A N 1
ATOM 2463 C CA . SER A 1 310 ? 13.957 -18.237 2.469 1.00 80.81 310 SER A CA 1
ATOM 2464 C C . SER A 1 310 ? 13.378 -18.350 1.056 1.00 80.81 310 SER A C 1
ATOM 2466 O O . SER A 1 310 ? 13.579 -19.371 0.403 1.00 80.81 310 SER A O 1
ATOM 2468 N N . VAL A 1 311 ? 12.645 -17.341 0.574 1.00 81.56 311 VAL A N 1
ATOM 2469 C CA . VAL A 1 311 ? 12.029 -17.362 -0.753 1.00 81.56 311 VAL A CA 1
ATOM 2470 C C . VAL A 1 311 ? 13.000 -16.827 -1.803 1.00 81.56 311 VAL A C 1
ATOM 2472 O O . VAL A 1 311 ? 13.410 -15.670 -1.781 1.00 81.56 311 VAL A O 1
ATOM 2475 N N . SER A 1 312 ? 13.318 -17.658 -2.798 1.00 80.56 312 SER A N 1
ATOM 2476 C CA . SER A 1 312 ? 14.155 -17.241 -3.926 1.00 80.56 312 SER A CA 1
ATOM 2477 C C . SER A 1 312 ? 13.404 -16.286 -4.860 1.00 80.56 312 SER A C 1
ATOM 2479 O O . SER A 1 312 ? 12.647 -16.703 -5.739 1.00 80.56 312 SER A O 1
ATOM 2481 N N . TRP A 1 313 ? 13.652 -14.985 -4.704 1.00 79.38 313 TRP A N 1
ATOM 2482 C CA . TRP A 1 313 ? 13.153 -13.951 -5.620 1.00 79.38 313 TRP A CA 1
ATOM 2483 C C . TRP A 1 313 ? 13.608 -14.171 -7.071 1.00 79.38 313 TRP A C 1
ATOM 2485 O O . TRP A 1 313 ? 12.875 -13.838 -7.998 1.00 79.38 313 TRP A O 1
ATOM 2495 N N . PHE A 1 314 ? 14.797 -14.750 -7.272 1.00 79.06 314 PHE A N 1
ATOM 2496 C CA . PHE A 1 314 ? 15.321 -15.058 -8.599 1.00 79.06 314 PHE A CA 1
ATOM 2497 C C . PHE A 1 314 ? 14.452 -16.115 -9.287 1.00 79.06 314 PHE A C 1
ATOM 2499 O O . PHE A 1 314 ? 14.082 -15.943 -10.444 1.00 79.06 314 PHE A O 1
ATOM 2506 N N . ALA A 1 315 ? 14.041 -17.155 -8.552 1.00 79.50 315 ALA A N 1
ATOM 2507 C CA . ALA A 1 315 ? 13.116 -18.160 -9.071 1.00 79.50 315 ALA A CA 1
ATOM 2508 C C . ALA A 1 315 ? 11.751 -17.544 -9.424 1.00 79.50 315 ALA A C 1
ATOM 2510 O O . ALA A 1 315 ? 11.202 -17.848 -10.478 1.00 79.50 315 ALA A O 1
ATOM 2511 N N . ILE A 1 316 ? 11.233 -16.628 -8.592 1.00 80.06 316 ILE A N 1
ATOM 2512 C CA . ILE A 1 316 ? 10.011 -15.863 -8.903 1.00 80.06 316 ILE A CA 1
ATOM 2513 C C . ILE A 1 316 ? 10.195 -15.065 -10.200 1.00 80.06 316 ILE A C 1
ATOM 2515 O O . ILE A 1 316 ? 9.344 -15.120 -11.084 1.00 80.06 316 ILE A O 1
ATOM 2519 N N . SER A 1 317 ? 11.317 -14.355 -10.339 1.00 79.31 317 SER A N 1
ATOM 2520 C CA . SER A 1 317 ? 11.627 -13.577 -11.539 1.00 79.31 317 SER A CA 1
ATOM 2521 C C . SER A 1 317 ? 11.706 -14.451 -12.789 1.00 79.31 317 SER A C 1
ATOM 2523 O O . SER A 1 317 ? 11.207 -14.048 -13.838 1.00 79.31 317 SER A O 1
ATOM 2525 N N . GLN A 1 318 ? 12.326 -15.628 -12.695 1.00 79.38 318 GLN A N 1
ATOM 2526 C CA . GLN A 1 318 ? 12.459 -16.555 -13.814 1.00 79.38 318 GLN A CA 1
ATOM 2527 C C . GLN A 1 318 ? 11.091 -17.094 -14.250 1.00 79.38 318 GLN A C 1
ATOM 2529 O O . GLN A 1 318 ? 10.737 -16.955 -15.417 1.00 79.38 318 GLN A O 1
ATOM 2534 N N . VAL A 1 319 ? 10.292 -17.600 -13.306 1.00 79.25 319 VAL A N 1
ATOM 2535 C CA . VAL A 1 319 ? 8.920 -18.082 -13.551 1.00 79.25 319 VAL A CA 1
ATOM 2536 C C . VAL A 1 319 ? 8.067 -17.012 -14.231 1.00 79.25 319 VAL A C 1
ATOM 2538 O O . VAL A 1 319 ? 7.355 -17.283 -15.198 1.00 79.25 319 VAL A O 1
ATOM 2541 N N . LEU A 1 320 ? 8.138 -15.774 -13.738 1.00 78.88 320 LEU A N 1
ATOM 2542 C CA . LEU A 1 320 ? 7.388 -14.669 -14.323 1.00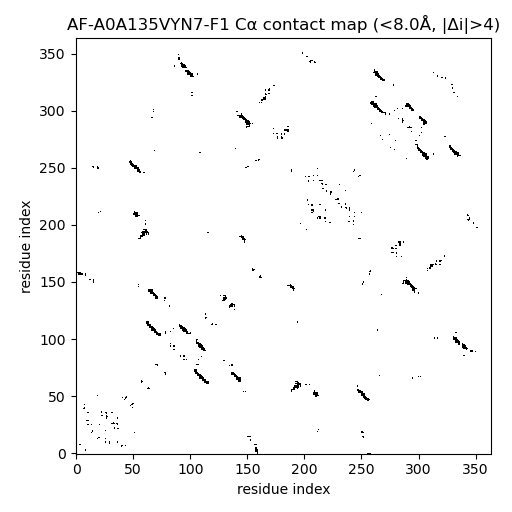 78.88 320 LEU A CA 1
ATOM 2543 C C . LEU A 1 320 ? 7.881 -14.343 -15.731 1.00 78.88 320 LEU A C 1
ATOM 2545 O O . LEU A 1 320 ? 7.061 -14.170 -16.626 1.00 78.88 320 LEU A O 1
ATOM 2549 N N . SER A 1 321 ? 9.197 -14.312 -15.944 1.00 77.69 321 SER A N 1
ATOM 2550 C CA . SER A 1 321 ? 9.786 -14.046 -17.263 1.00 77.69 321 SER A CA 1
ATOM 2551 C C . SER A 1 321 ? 9.383 -15.110 -18.290 1.00 77.69 321 SER A C 1
ATOM 2553 O O . SER A 1 321 ? 9.028 -14.768 -19.412 1.00 77.69 321 SER A O 1
ATOM 2555 N N . GLU A 1 322 ? 9.357 -16.386 -17.897 1.00 77.00 322 GLU A N 1
ATOM 2556 C CA . GLU A 1 322 ? 8.852 -17.491 -18.726 1.00 77.00 322 GLU A CA 1
ATOM 2557 C C . GLU A 1 322 ? 7.343 -17.344 -19.007 1.00 77.00 322 GLU A C 1
ATOM 2559 O O . GLU A 1 322 ? 6.869 -17.625 -20.110 1.00 77.00 322 GLU A O 1
ATOM 2564 N N . SER A 1 323 ? 6.584 -16.827 -18.036 1.00 75.19 323 SER A N 1
ATOM 2565 C CA . SER A 1 323 ? 5.137 -16.608 -18.155 1.00 75.19 323 SER A CA 1
ATOM 2566 C C . SER A 1 323 ? 4.751 -15.413 -19.035 1.00 75.19 323 SER A C 1
ATOM 2568 O O . SER A 1 323 ? 3.678 -15.462 -19.646 1.00 75.19 323 SER A O 1
ATOM 2570 N N . ALA A 1 324 ? 5.600 -14.377 -19.096 1.00 73.50 324 ALA A N 1
ATOM 2571 C CA . ALA A 1 324 ? 5.383 -13.094 -19.779 1.00 73.50 324 ALA A CA 1
ATOM 2572 C C . ALA A 1 324 ? 5.140 -13.218 -21.290 1.00 73.50 324 ALA A C 1
ATOM 2574 O O . ALA A 1 324 ? 4.457 -12.383 -21.882 1.00 73.50 324 ALA A O 1
ATOM 2575 N N . GLY A 1 325 ? 5.688 -14.263 -21.919 1.00 67.44 325 GLY A N 1
ATOM 2576 C CA . GLY A 1 325 ? 5.691 -14.392 -23.375 1.00 67.44 325 GLY A CA 1
ATOM 2577 C C . GLY A 1 325 ? 6.443 -13.243 -24.067 1.00 67.44 325 GLY A C 1
ATOM 2578 O O . GLY A 1 325 ? 7.225 -12.528 -23.450 1.00 67.44 325 GLY A O 1
ATOM 2579 N N . ALA A 1 326 ? 6.218 -13.068 -25.373 1.00 65.62 326 ALA A N 1
ATOM 2580 C CA . ALA A 1 326 ? 6.909 -12.054 -26.184 1.00 65.62 326 ALA A CA 1
ATOM 2581 C C . ALA A 1 326 ? 6.250 -10.657 -26.160 1.00 65.62 326 ALA A C 1
ATOM 2583 O O . ALA A 1 326 ? 6.796 -9.716 -26.728 1.00 65.62 326 ALA A O 1
ATOM 2584 N N . THR A 1 327 ? 5.065 -10.522 -25.559 1.00 63.91 327 THR A N 1
ATOM 2585 C CA . THR A 1 327 ? 4.203 -9.327 -25.665 1.00 63.91 327 THR A CA 1
ATOM 2586 C C . THR A 1 327 ? 4.202 -8.444 -24.421 1.00 63.91 327 THR A C 1
ATOM 2588 O O . THR A 1 327 ? 3.589 -7.376 -24.435 1.00 63.91 327 THR A O 1
ATOM 2591 N N . SER A 1 328 ? 4.869 -8.884 -23.355 1.00 71.50 328 SER A N 1
ATOM 2592 C CA . SER A 1 328 ? 4.880 -8.191 -22.074 1.00 71.50 328 SER A CA 1
ATOM 2593 C C . SER A 1 328 ? 6.300 -8.063 -21.541 1.00 71.50 328 SER A C 1
ATOM 2595 O O . SER A 1 328 ? 7.087 -9.008 -21.590 1.00 71.50 328 SER A O 1
ATOM 2597 N N . THR A 1 329 ? 6.620 -6.899 -20.986 1.00 78.56 329 THR A N 1
ATOM 2598 C CA . THR A 1 329 ? 7.908 -6.654 -20.337 1.00 78.56 329 THR A CA 1
ATOM 2599 C C . THR A 1 329 ? 7.730 -6.826 -18.838 1.00 78.56 329 THR A C 1
ATOM 2601 O O . THR A 1 329 ? 7.041 -6.032 -18.194 1.00 78.56 329 THR A O 1
ATOM 2604 N N . ILE A 1 330 ? 8.364 -7.853 -18.267 1.00 80.88 330 ILE A N 1
ATOM 2605 C CA . ILE A 1 330 ? 8.396 -8.055 -16.816 1.00 80.88 330 ILE A CA 1
ATOM 2606 C C . ILE A 1 330 ? 9.726 -7.615 -16.248 1.00 80.88 330 ILE A C 1
ATOM 2608 O O . ILE A 1 330 ? 10.804 -7.963 -16.725 1.00 80.88 330 ILE A O 1
ATOM 2612 N N . CYS A 1 331 ? 9.610 -6.873 -15.162 1.00 81.50 331 CYS A N 1
ATOM 2613 C CA . CYS A 1 331 ? 10.707 -6.277 -14.449 1.00 81.50 331 CYS A CA 1
ATOM 2614 C C . CYS A 1 331 ? 10.609 -6.695 -12.986 1.00 81.50 331 CYS A C 1
ATOM 2616 O O . CYS A 1 331 ? 9.681 -6.269 -12.301 1.00 81.50 331 CYS A O 1
ATOM 2618 N N . THR A 1 332 ? 11.558 -7.494 -12.498 1.00 81.62 332 THR A N 1
ATOM 2619 C CA . THR A 1 332 ? 11.595 -7.907 -11.088 1.00 81.62 332 THR A CA 1
ATOM 2620 C C . THR A 1 332 ? 12.874 -7.403 -10.439 1.00 81.62 332 THR A C 1
ATOM 2622 O O . THR A 1 332 ? 13.963 -7.591 -10.980 1.00 81.62 332 THR A O 1
ATOM 2625 N N . PHE A 1 333 ? 12.762 -6.771 -9.272 1.00 83.50 333 PHE A N 1
ATOM 2626 C CA . PHE A 1 333 ? 13.933 -6.332 -8.519 1.00 83.50 333 PHE A CA 1
ATOM 2627 C C . PHE A 1 333 ? 13.727 -6.412 -7.005 1.00 83.50 333 PHE A C 1
ATOM 2629 O O . PHE A 1 333 ? 12.622 -6.207 -6.498 1.00 83.50 333 PHE A O 1
ATOM 2636 N N . ILE A 1 334 ? 14.818 -6.686 -6.283 1.00 83.69 334 ILE A N 1
ATOM 2637 C CA . ILE A 1 334 ? 14.869 -6.504 -4.828 1.00 83.69 334 ILE A CA 1
ATOM 2638 C C . ILE A 1 334 ? 15.049 -5.027 -4.568 1.00 83.69 334 ILE A C 1
ATOM 2640 O O . ILE A 1 334 ? 15.963 -4.408 -5.119 1.00 83.69 334 ILE A O 1
ATOM 2644 N N . ALA A 1 335 ? 14.210 -4.478 -3.707 1.00 81.81 335 ALA A N 1
ATOM 2645 C CA . ALA A 1 335 ? 14.297 -3.084 -3.353 1.00 81.81 335 ALA A CA 1
ATOM 2646 C C . ALA A 1 335 ? 15.051 -2.874 -2.033 1.00 81.81 335 ALA A C 1
ATOM 2648 O O . ALA A 1 335 ? 14.946 -3.691 -1.126 1.00 81.81 335 ALA A O 1
ATOM 2649 N N . ASP A 1 336 ? 15.807 -1.780 -1.943 1.00 78.81 336 ASP A N 1
ATOM 2650 C CA . ASP A 1 336 ? 16.512 -1.358 -0.724 1.00 78.81 336 ASP A CA 1
ATOM 2651 C C . ASP A 1 336 ? 15.492 -1.044 0.374 1.00 78.81 336 ASP A C 1
ATOM 2653 O O . ASP A 1 336 ? 14.458 -0.467 0.066 1.00 78.81 336 ASP A O 1
ATOM 2657 N N . ASP A 1 337 ? 15.758 -1.385 1.632 1.00 63.09 337 ASP A N 1
ATOM 2658 C CA . ASP A 1 337 ? 14.857 -1.140 2.764 1.00 63.09 337 ASP A CA 1
ATOM 2659 C C . ASP A 1 337 ? 14.780 0.340 3.178 1.00 63.09 337 ASP A C 1
ATOM 2661 O O . ASP A 1 337 ? 13.854 0.730 3.892 1.00 63.09 337 ASP A O 1
ATOM 2665 N N . SER A 1 338 ? 15.702 1.193 2.711 1.00 59.06 338 SER A N 1
ATOM 2666 C CA . SER A 1 338 ? 15.809 2.624 3.064 1.00 59.06 338 SER A CA 1
ATOM 2667 C C . SER A 1 338 ? 14.694 3.542 2.502 1.00 59.06 338 SER A C 1
ATOM 2669 O O . SER A 1 338 ? 14.879 4.744 2.305 1.00 59.06 338 SER A O 1
ATOM 2671 N N . GLN A 1 339 ? 13.510 2.991 2.232 1.00 63.03 339 GLN A N 1
ATOM 2672 C CA . GLN A 1 339 ? 12.469 3.612 1.411 1.00 63.03 339 GLN A CA 1
ATOM 2673 C C . GLN A 1 339 ? 11.640 4.668 2.121 1.00 63.03 339 GLN A C 1
ATOM 2675 O O . GLN A 1 339 ? 11.383 4.625 3.323 1.00 63.03 339 GLN A O 1
ATOM 2680 N N . ILE A 1 340 ? 11.115 5.564 1.293 1.00 60.38 340 ILE A N 1
ATOM 2681 C CA . ILE A 1 340 ? 10.126 6.556 1.681 1.00 60.38 340 ILE A CA 1
ATOM 2682 C C . ILE A 1 340 ? 8.744 5.962 1.443 1.00 60.38 340 ILE A C 1
ATOM 2684 O O . ILE A 1 340 ? 8.432 5.540 0.330 1.00 60.38 340 ILE A O 1
ATOM 2688 N N . TRP A 1 341 ? 7.938 5.943 2.500 1.00 69.31 341 TRP A N 1
ATOM 2689 C CA . TRP A 1 341 ? 6.501 5.693 2.464 1.00 69.31 341 TRP A CA 1
ATOM 2690 C C . TRP A 1 341 ? 5.811 6.884 3.128 1.00 69.31 341 TRP A C 1
ATOM 2692 O O . TRP A 1 341 ? 5.595 6.892 4.341 1.00 69.31 341 TRP A O 1
ATOM 2702 N N . ASN A 1 342 ? 5.504 7.903 2.331 1.00 77.44 342 ASN A N 1
ATOM 2703 C CA . ASN A 1 342 ? 4.723 9.050 2.775 1.00 77.44 342 ASN A CA 1
ATOM 2704 C C . ASN A 1 342 ? 3.235 8.774 2.527 1.00 77.44 342 ASN A C 1
ATOM 2706 O O . ASN A 1 342 ? 2.868 8.168 1.525 1.00 77.44 342 ASN A O 1
ATOM 2710 N N . GLY A 1 343 ? 2.376 9.171 3.465 1.00 78.50 343 GLY A N 1
ATOM 2711 C CA . GLY A 1 343 ? 0.921 9.126 3.284 1.00 78.50 343 GLY A CA 1
ATOM 2712 C C . GLY A 1 343 ? 0.365 10.470 2.815 1.00 78.50 343 GLY A C 1
ATOM 2713 O O . GLY A 1 343 ? 1.111 11.398 2.520 1.00 78.50 343 GLY A O 1
ATOM 2714 N N . LEU A 1 344 ? -0.956 10.608 2.849 1.00 86.19 344 LEU A N 1
ATOM 2715 C CA . LEU A 1 344 ? -1.678 11.864 2.643 1.00 86.19 344 LEU A CA 1
ATOM 2716 C C . LEU A 1 344 ? -1.198 12.988 3.571 1.00 86.19 344 LEU A C 1
ATOM 2718 O O . LEU A 1 344 ? -1.319 14.158 3.218 1.00 86.19 344 LEU A O 1
ATOM 2722 N N . ASP A 1 345 ? -0.625 12.657 4.730 1.00 82.38 345 ASP A N 1
ATOM 2723 C CA . ASP A 1 345 ? -0.108 13.659 5.663 1.00 82.38 345 ASP A CA 1
ATOM 2724 C C . ASP A 1 345 ? 1.003 14.526 5.047 1.00 82.38 345 ASP A C 1
ATOM 2726 O O . ASP A 1 345 ? 1.037 15.724 5.308 1.00 82.38 345 ASP A O 1
ATOM 2730 N N . SER A 1 346 ? 1.853 13.989 4.158 1.00 81.81 346 SER A N 1
ATOM 2731 C CA . SER A 1 346 ? 2.894 14.799 3.494 1.00 81.81 346 SER A CA 1
ATOM 2732 C C . SER A 1 346 ? 2.326 15.808 2.494 1.00 81.81 346 SER A C 1
ATOM 2734 O O . SER A 1 346 ? 2.992 16.772 2.123 1.00 81.81 346 SER A O 1
ATOM 2736 N N . LEU A 1 347 ? 1.089 15.591 2.042 1.00 84.00 347 LEU A N 1
ATOM 2737 C CA . LEU A 1 347 ? 0.374 16.501 1.154 1.00 84.00 347 LEU A CA 1
ATOM 2738 C C . LEU A 1 347 ? -0.397 17.578 1.915 1.00 84.00 347 LEU A C 1
ATOM 2740 O O . LEU A 1 347 ? -0.743 18.594 1.313 1.00 84.00 347 LEU A O 1
ATOM 2744 N N . LEU A 1 348 ? -0.679 17.381 3.207 1.00 82.06 348 LEU A N 1
ATOM 2745 C CA . LEU A 1 348 ? -1.431 18.355 4.000 1.00 82.06 348 LEU A CA 1
ATOM 2746 C C . LEU A 1 348 ? -0.740 19.714 4.007 1.00 82.06 348 LEU A C 1
ATOM 2748 O O . LEU A 1 348 ? -1.375 20.715 3.691 1.00 82.06 348 LEU A O 1
ATOM 2752 N N . GLU A 1 349 ? 0.561 19.742 4.289 1.00 73.62 349 GLU A N 1
ATOM 2753 C CA . GLU A 1 349 ? 1.358 20.976 4.320 1.00 73.62 349 GLU A CA 1
ATOM 2754 C C . GLU A 1 349 ? 1.262 21.728 2.984 1.00 73.62 349 GLU A C 1
ATOM 2756 O O . GLU A 1 349 ? 0.988 22.926 2.921 1.00 73.62 349 GLU A O 1
ATOM 2761 N N . VAL A 1 350 ? 1.374 20.976 1.890 1.00 76.62 350 VAL A N 1
ATOM 2762 C CA . VAL A 1 350 ? 1.325 21.468 0.512 1.00 76.62 350 VAL A CA 1
ATOM 2763 C C . VAL A 1 350 ? -0.044 22.064 0.166 1.00 76.62 350 VAL A C 1
ATOM 2765 O O . VAL A 1 350 ? -0.107 23.079 -0.536 1.00 76.62 350 VAL A O 1
ATOM 2768 N N . LEU A 1 351 ? -1.133 21.443 0.628 1.00 74.50 351 LEU A N 1
ATOM 2769 C CA . LEU A 1 351 ? -2.508 21.868 0.351 1.00 74.50 351 LEU A CA 1
ATOM 2770 C C . LEU A 1 351 ? -2.943 23.051 1.230 1.00 74.50 351 LEU A C 1
ATOM 2772 O O . LEU A 1 351 ? -3.566 23.984 0.720 1.00 74.50 351 LEU A O 1
ATOM 2776 N N . VAL A 1 352 ? -2.557 23.062 2.509 1.00 72.12 352 VAL A N 1
ATOM 2777 C CA . VAL A 1 352 ? -2.868 24.137 3.470 1.00 72.12 352 VAL A CA 1
ATOM 2778 C C . VAL A 1 352 ? -2.194 25.458 3.076 1.00 72.12 352 VAL A C 1
ATOM 2780 O O . VAL A 1 352 ? -2.815 26.521 3.132 1.00 72.12 352 VAL A O 1
ATOM 2783 N N . GLU A 1 353 ? -0.949 25.420 2.589 1.00 64.25 353 GLU A N 1
ATOM 2784 C CA . GLU A 1 353 ? -0.250 26.620 2.101 1.00 64.25 353 GLU A CA 1
ATOM 2785 C C . GLU A 1 353 ? -0.970 27.330 0.940 1.00 64.25 353 GLU A C 1
ATOM 2787 O O . GLU A 1 353 ? -0.758 28.524 0.712 1.00 64.25 353 GLU A O 1
ATOM 2792 N N . HIS A 1 354 ? -1.788 26.604 0.172 1.00 56.38 354 HIS A N 1
ATOM 2793 C CA . HIS A 1 354 ? -2.485 27.139 -1.001 1.00 56.38 354 HIS A CA 1
ATOM 2794 C C . HIS A 1 354 ? -3.847 27.722 -0.637 1.00 56.38 354 HIS A C 1
ATOM 2796 O O . HIS A 1 354 ? -4.139 28.858 -1.014 1.00 56.38 354 HIS A O 1
ATOM 2802 N N . THR A 1 355 ? -4.634 27.023 0.182 1.00 56.47 355 THR A N 1
ATOM 2803 C CA . THR A 1 355 ? -5.909 27.556 0.687 1.00 56.47 355 THR A CA 1
ATOM 2804 C C . THR A 1 355 ? -5.698 28.815 1.535 1.00 56.47 355 THR A C 1
ATOM 2806 O O . THR A 1 355 ? -6.483 29.762 1.448 1.00 56.47 355 THR A O 1
ATOM 2809 N N . GLY A 1 356 ? -4.591 28.899 2.285 1.00 45.84 356 GLY A N 1
ATOM 2810 C CA . GLY A 1 356 ? -4.225 30.092 3.055 1.00 45.84 356 GLY A CA 1
ATOM 2811 C C . GLY A 1 356 ? -3.867 31.325 2.209 1.00 45.84 356 GLY A C 1
ATOM 2812 O O . GLY A 1 356 ? -3.992 32.452 2.697 1.00 45.84 356 GLY A O 1
ATOM 2813 N N . LYS A 1 357 ? -3.453 31.151 0.943 1.00 43.25 357 LYS A N 1
ATOM 2814 C CA . LYS A 1 357 ? -3.161 32.266 0.021 1.00 43.25 357 LYS A CA 1
ATOM 2815 C C . LYS A 1 357 ? -4.409 32.765 -0.708 1.00 43.25 357 LYS A C 1
ATOM 2817 O O . LYS A 1 357 ? -4.592 33.978 -0.781 1.00 43.25 357 LYS A O 1
ATOM 2822 N N . ASP A 1 358 ? -5.298 31.868 -1.129 1.00 44.22 358 ASP A N 1
ATOM 2823 C CA . ASP A 1 358 ? -6.572 32.247 -1.766 1.00 44.22 358 ASP A CA 1
ATOM 2824 C C . ASP A 1 358 ? -7.568 32.883 -0.777 1.00 44.22 358 ASP A C 1
ATOM 2826 O O . ASP A 1 358 ? -8.404 33.701 -1.149 1.00 44.22 358 ASP A O 1
ATOM 2830 N N . SER A 1 359 ? -7.431 32.600 0.521 1.00 33.59 359 SER A N 1
ATOM 2831 C CA . SER A 1 359 ? -8.236 33.252 1.567 1.00 33.59 359 SER A CA 1
ATOM 2832 C C . SER A 1 359 ? -7.807 34.700 1.854 1.00 33.59 359 SER A C 1
ATOM 2834 O O . SER A 1 359 ? -8.566 35.468 2.443 1.00 33.59 359 SER A O 1
ATOM 2836 N N . ARG A 1 360 ? -6.586 35.096 1.459 1.00 33.56 360 ARG A N 1
ATOM 2837 C CA . ARG A 1 360 ? -6.054 36.459 1.658 1.00 33.56 360 ARG A CA 1
ATOM 2838 C C . ARG A 1 360 ? -6.247 37.370 0.446 1.00 33.56 360 ARG A C 1
ATOM 2840 O O . ARG A 1 360 ? -6.184 38.583 0.607 1.00 33.56 360 ARG A O 1
ATOM 2847 N N . SER A 1 361 ? -6.514 36.819 -0.737 1.00 31.39 361 SER A N 1
ATOM 2848 C CA . SER A 1 361 ? -6.805 37.586 -1.958 1.00 31.39 361 SER A CA 1
ATOM 2849 C C . SER A 1 361 ? -8.263 38.053 -2.062 1.00 31.39 361 SER A C 1
ATOM 2851 O O . SER A 1 361 ? -8.563 38.900 -2.895 1.00 31.39 361 SER A O 1
ATOM 2853 N N . HIS A 1 362 ? -9.158 37.571 -1.192 1.00 33.53 362 HIS A N 1
ATOM 2854 C CA . HIS A 1 362 ? -10.556 38.020 -1.109 1.00 33.53 362 HIS A CA 1
ATOM 2855 C C . HIS A 1 362 ? -10.836 39.030 0.021 1.00 33.53 362 HIS A C 1
ATOM 2857 O O . HIS A 1 362 ? -11.991 39.379 0.264 1.00 33.53 362 HIS A O 1
ATOM 2863 N N . HIS A 1 363 ? -9.791 39.531 0.688 1.00 32.66 363 HIS A N 1
ATOM 2864 C CA . HIS A 1 363 ? -9.890 40.545 1.748 1.00 32.66 363 HIS A CA 1
ATOM 2865 C C . HIS A 1 363 ? -9.027 41.795 1.501 1.00 32.66 363 HIS A C 1
ATOM 2867 O O . HIS A 1 363 ? -8.682 42.495 2.454 1.00 32.66 363 HIS A O 1
ATOM 2873 N N . LEU A 1 364 ? -8.712 42.100 0.240 1.00 31.89 364 LEU A N 1
ATOM 2874 C CA . LEU A 1 364 ? -8.125 43.382 -0.163 1.00 31.89 364 LEU A CA 1
ATOM 2875 C C . LEU A 1 364 ? -9.012 44.095 -1.178 1.00 31.89 364 LEU A C 1
ATOM 2877 O O . LEU A 1 364 ? -9.428 43.428 -2.152 1.00 31.89 364 LEU A O 1
#